Protein AF-A0A9P0JM13-F1 (afdb_monomer_lite)

Organism: Aphis gossypii (NCBI:txid80765)

Structure (mmCIF, N/CA/C/O backbone):
data_AF-A0A9P0JM13-F1
#
_entry.id   AF-A0A9P0JM13-F1
#
loop_
_atom_site.group_PDB
_atom_site.id
_atom_site.type_symbol
_atom_site.label_atom_id
_atom_site.label_alt_id
_atom_site.label_comp_id
_atom_site.label_asym_id
_atom_site.label_entity_id
_atom_site.label_seq_id
_atom_site.pdbx_PDB_ins_code
_atom_site.Cartn_x
_atom_site.Cartn_y
_atom_site.Cartn_z
_atom_site.occupancy
_atom_site.B_iso_or_equiv
_atom_site.auth_seq_id
_atom_site.auth_comp_id
_atom_site.auth_asym_id
_atom_site.auth_atom_id
_atom_site.pdbx_PDB_model_num
ATOM 1 N N . MET A 1 1 ? 23.497 -0.265 12.754 1.00 42.59 1 MET A N 1
ATOM 2 C CA . MET A 1 1 ? 22.764 -1.230 13.604 1.00 42.59 1 MET A CA 1
ATOM 3 C C . MET A 1 1 ? 22.354 -2.401 12.725 1.00 42.59 1 MET A C 1
ATOM 5 O O . MET A 1 1 ? 21.963 -2.157 11.596 1.00 42.59 1 MET A O 1
ATOM 9 N N . SER A 1 2 ? 22.548 -3.640 13.180 1.00 38.97 2 SER A N 1
ATOM 10 C CA . SER A 1 2 ? 22.270 -4.850 12.386 1.00 38.97 2 SER A CA 1
ATOM 11 C C . SER A 1 2 ? 20.761 -5.069 12.232 1.00 38.97 2 SER A C 1
ATOM 13 O O . SER A 1 2 ? 20.041 -4.922 13.216 1.00 38.97 2 SER A O 1
ATOM 15 N N . ASN A 1 3 ? 20.296 -5.473 11.043 1.00 39.53 3 ASN A N 1
ATOM 16 C CA . ASN A 1 3 ? 18.891 -5.823 10.774 1.00 39.53 3 ASN A CA 1
ATOM 17 C C . ASN A 1 3 ? 18.331 -6.855 11.771 1.00 39.53 3 ASN A C 1
ATOM 19 O O . ASN A 1 3 ? 17.148 -6.806 12.086 1.00 39.53 3 ASN A O 1
ATOM 23 N N . LYS A 1 4 ? 19.175 -7.727 12.347 1.00 40.75 4 LYS A N 1
ATOM 24 C CA . LYS A 1 4 ? 18.762 -8.659 13.413 1.00 40.75 4 LYS A CA 1
ATOM 25 C C . LYS A 1 4 ? 18.206 -7.948 14.649 1.00 40.75 4 LYS A C 1
ATOM 27 O O . LYS A 1 4 ? 17.177 -8.363 15.168 1.00 40.75 4 LYS A O 1
ATOM 32 N N . ASN A 1 5 ? 18.820 -6.835 15.055 1.00 43.03 5 ASN A N 1
ATOM 33 C CA . ASN A 1 5 ? 18.359 -6.076 16.217 1.00 43.03 5 ASN A CA 1
ATOM 34 C C . ASN A 1 5 ? 16.981 -5.455 15.951 1.00 43.03 5 ASN A C 1
ATOM 36 O O . ASN A 1 5 ? 16.167 -5.381 16.860 1.00 43.03 5 ASN A O 1
ATOM 40 N N . PHE A 1 6 ? 16.701 -5.032 14.715 1.00 47.97 6 PHE A N 1
ATOM 41 C CA . PHE A 1 6 ? 15.421 -4.422 14.351 1.00 47.97 6 PHE A CA 1
ATOM 42 C C . PHE A 1 6 ? 14.263 -5.432 14.392 1.00 47.97 6 PHE A C 1
ATOM 44 O O . PHE A 1 6 ? 13.225 -5.144 14.985 1.00 47.97 6 PHE A O 1
ATOM 51 N N . TYR A 1 7 ? 14.462 -6.637 13.845 1.00 49.47 7 TYR A N 1
ATOM 52 C CA . TYR A 1 7 ? 13.468 -7.716 13.912 1.00 49.47 7 TYR A CA 1
ATOM 53 C C . TYR A 1 7 ? 13.223 -8.194 15.349 1.00 49.47 7 TYR A C 1
ATOM 55 O O . TYR A 1 7 ? 12.072 -8.361 15.751 1.00 49.47 7 TYR A O 1
ATOM 63 N N . GLU A 1 8 ? 14.273 -8.356 16.156 1.00 48.84 8 GLU A N 1
ATOM 64 C CA . GLU A 1 8 ? 14.137 -8.739 17.569 1.00 48.84 8 GLU A CA 1
ATOM 65 C C . GLU A 1 8 ? 13.378 -7.678 18.384 1.00 48.84 8 GLU A C 1
ATOM 67 O O . GLU A 1 8 ? 12.485 -8.020 19.159 1.00 48.84 8 GLU A O 1
ATOM 72 N N . LEU A 1 9 ? 13.659 -6.388 18.159 1.00 57.94 9 LEU A N 1
ATOM 73 C CA . LEU A 1 9 ? 12.941 -5.269 18.783 1.00 57.94 9 LEU A CA 1
ATOM 74 C C . LEU A 1 9 ? 11.474 -5.181 18.332 1.00 57.94 9 LEU A C 1
ATOM 76 O O . LEU A 1 9 ? 10.602 -4.937 19.165 1.00 57.94 9 LEU A O 1
ATOM 80 N N . SER A 1 10 ? 11.185 -5.410 17.047 1.00 58.97 10 SER A N 1
ATOM 81 C CA . SER A 1 10 ? 9.814 -5.428 16.516 1.00 58.97 10 SER A CA 1
ATOM 82 C C . SER A 1 10 ? 8.987 -6.569 17.119 1.00 58.97 10 SER A C 1
ATOM 84 O O . SER A 1 10 ? 7.901 -6.347 17.655 1.00 58.97 10 SER A O 1
ATOM 86 N N . THR A 1 11 ? 9.552 -7.780 17.155 1.00 60.94 11 THR A N 1
ATOM 87 C CA . THR A 1 11 ? 8.896 -8.967 17.731 1.00 60.94 11 THR A CA 1
ATOM 88 C C . THR A 1 11 ? 8.647 -8.796 19.234 1.00 60.94 11 THR A C 1
ATOM 90 O O . THR A 1 11 ? 7.577 -9.139 19.741 1.00 60.94 11 THR A O 1
ATOM 93 N N . LEU A 1 12 ? 9.607 -8.206 19.956 1.00 64.44 12 LEU A N 1
ATOM 94 C CA . LEU A 1 12 ? 9.469 -7.879 21.376 1.00 64.44 12 LEU A CA 1
ATOM 95 C C . LEU A 1 12 ? 8.347 -6.857 21.618 1.00 64.44 12 LEU A C 1
ATOM 97 O O . LEU A 1 12 ? 7.562 -7.014 22.554 1.00 64.44 12 LEU A O 1
ATOM 101 N N . ASN A 1 13 ? 8.244 -5.833 20.768 1.00 75.19 13 ASN A N 1
ATOM 102 C CA . ASN A 1 13 ? 7.199 -4.814 20.856 1.00 75.19 13 ASN A CA 1
ATOM 103 C C . ASN A 1 13 ? 5.810 -5.376 20.529 1.00 75.19 13 ASN A C 1
ATOM 105 O O . ASN A 1 13 ? 4.855 -5.048 21.235 1.00 75.19 13 ASN A O 1
ATOM 109 N N . LYS A 1 14 ? 5.706 -6.268 19.535 1.00 79.62 14 LYS A N 1
ATOM 110 C CA . LYS A 1 14 ? 4.464 -6.974 19.190 1.00 79.62 14 LYS A CA 1
ATOM 111 C C . LYS A 1 14 ? 3.965 -7.817 20.362 1.00 79.62 14 LYS A C 1
ATOM 113 O O . LYS A 1 14 ? 2.856 -7.605 20.840 1.00 79.62 14 LYS A O 1
ATOM 118 N N . ASN A 1 15 ? 4.817 -8.697 20.894 1.00 81.25 15 ASN A N 1
ATOM 119 C CA . ASN A 1 15 ? 4.463 -9.545 22.037 1.00 81.25 15 ASN A CA 1
ATOM 120 C C . ASN A 1 15 ? 4.052 -8.714 23.258 1.00 81.25 15 ASN A C 1
ATOM 122 O O . ASN A 1 15 ? 3.084 -9.044 23.939 1.00 81.25 15 ASN A O 1
ATOM 126 N N . LYS A 1 16 ? 4.748 -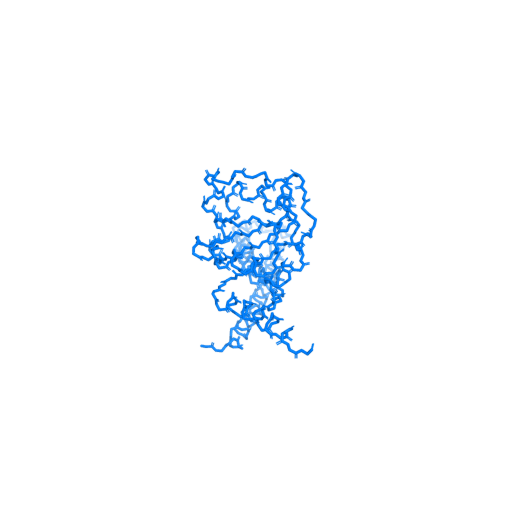7.601 23.514 1.00 85.25 16 LYS A N 1
ATOM 127 C CA . LYS A 1 16 ? 4.414 -6.689 24.611 1.00 85.25 16 LYS A CA 1
ATOM 128 C C . LYS A 1 16 ? 3.027 -6.061 24.444 1.00 85.25 16 LYS A C 1
ATOM 130 O O . LYS A 1 16 ? 2.280 -6.017 25.418 1.00 85.25 16 LYS A O 1
ATOM 135 N N . LEU A 1 17 ? 2.683 -5.591 23.244 1.00 85.56 17 LEU A N 1
ATOM 136 C CA . LEU A 1 17 ? 1.365 -5.014 22.958 1.00 85.56 17 LEU A CA 1
ATOM 137 C C . LEU A 1 17 ? 0.254 -6.056 23.078 1.00 85.56 17 LEU A C 1
ATOM 139 O O . LEU A 1 17 ? -0.751 -5.780 23.728 1.00 85.56 17 LEU A O 1
ATOM 143 N N . THR A 1 18 ? 0.460 -7.267 22.557 1.00 87.31 18 THR A N 1
ATOM 144 C CA . THR A 1 18 ? -0.495 -8.375 22.713 1.00 87.31 18 THR A CA 1
ATOM 145 C C . THR A 1 18 ? -0.754 -8.684 24.187 1.00 87.31 18 THR A C 1
ATOM 147 O O . THR A 1 18 ? -1.910 -8.711 24.607 1.00 87.31 18 THR A O 1
ATOM 150 N N . CYS A 1 19 ? 0.298 -8.816 25.005 1.00 88.19 19 CYS A N 1
ATOM 151 C CA . CYS A 1 19 ? 0.136 -9.044 26.443 1.00 88.19 19 CYS A CA 1
ATOM 152 C C . CYS A 1 19 ? -0.599 -7.890 27.147 1.00 88.19 19 CYS A C 1
ATOM 154 O O . CYS A 1 19 ? -1.397 -8.132 28.050 1.00 88.19 19 CYS A O 1
ATOM 156 N N . MET A 1 20 ? -0.355 -6.637 26.746 1.00 89.12 20 MET A N 1
ATOM 157 C CA . MET A 1 20 ? -1.065 -5.475 27.299 1.00 89.12 20 MET A CA 1
ATOM 158 C C . MET A 1 20 ? -2.553 -5.483 26.933 1.00 89.12 20 MET A C 1
ATOM 160 O O . MET A 1 20 ? -3.387 -5.206 27.793 1.00 89.12 20 MET A O 1
ATOM 164 N N . ILE A 1 21 ? -2.896 -5.834 25.690 1.00 90.75 21 ILE A N 1
ATOM 165 C CA . ILE A 1 21 ? -4.289 -5.965 25.239 1.00 90.75 21 ILE A CA 1
ATOM 166 C C . ILE A 1 21 ? -5.005 -7.070 26.022 1.00 90.75 21 ILE A C 1
ATOM 168 O O . ILE A 1 21 ? -6.122 -6.861 26.489 1.00 90.75 21 ILE A O 1
ATOM 172 N N . GLU A 1 22 ? -4.381 -8.237 26.187 1.00 92.50 22 GLU A N 1
ATOM 173 C CA . GLU A 1 22 ? -4.972 -9.348 26.944 1.00 92.50 22 GLU A CA 1
ATOM 174 C C . GLU A 1 22 ? -5.198 -8.988 28.415 1.00 92.50 22 GLU A C 1
ATOM 176 O O . GLU A 1 22 ? -6.279 -9.248 28.946 1.00 92.50 22 GLU A O 1
ATOM 181 N N . ALA A 1 23 ? -4.232 -8.324 29.055 1.00 93.19 23 ALA A N 1
ATOM 182 C CA . ALA A 1 23 ? -4.377 -7.856 30.431 1.00 93.19 23 ALA A CA 1
ATOM 183 C C . ALA A 1 23 ? -5.550 -6.871 30.584 1.00 93.19 23 ALA A C 1
ATOM 185 O O . ALA A 1 23 ? -6.375 -7.031 31.483 1.00 93.19 23 ALA A O 1
ATOM 186 N N . LEU A 1 24 ? -5.676 -5.901 29.671 1.00 91.88 24 LEU A N 1
ATOM 187 C CA . LEU A 1 24 ? -6.784 -4.939 29.685 1.00 91.88 24 LEU A CA 1
ATOM 188 C C . LEU A 1 24 ? -8.141 -5.597 29.410 1.00 91.88 24 LEU A C 1
ATOM 190 O O . LEU A 1 24 ? -9.141 -5.189 29.995 1.00 91.88 24 LEU A O 1
ATOM 194 N N . LYS A 1 25 ? -8.202 -6.632 28.561 1.00 93.12 25 LYS A N 1
ATOM 195 C CA . LYS A 1 25 ? -9.436 -7.404 28.329 1.00 93.12 25 LYS A CA 1
ATOM 196 C C . LYS A 1 25 ? -9.897 -8.137 29.587 1.00 93.12 25 LYS A C 1
ATOM 198 O O . LYS A 1 25 ? -11.096 -8.175 29.856 1.00 93.12 25 LYS A O 1
ATOM 203 N N . ILE A 1 26 ? -8.964 -8.701 30.355 1.00 95.19 26 ILE A N 1
ATOM 204 C CA . ILE A 1 26 ? -9.274 -9.335 31.644 1.00 95.19 26 ILE A CA 1
ATOM 205 C C . ILE A 1 26 ? -9.818 -8.287 32.622 1.00 95.19 26 ILE A C 1
ATOM 207 O O . ILE A 1 26 ? -10.877 -8.498 33.211 1.00 95.19 26 ILE A O 1
ATOM 211 N N . GLU A 1 27 ? -9.155 -7.133 32.735 1.00 93.69 27 GLU A N 1
ATOM 212 C CA . GLU A 1 27 ? -9.600 -6.038 33.608 1.00 93.69 27 GLU A CA 1
ATOM 213 C C . GLU A 1 27 ? -10.989 -5.509 33.210 1.00 93.69 27 GLU A C 1
ATOM 215 O O . GLU A 1 27 ? -11.847 -5.287 34.067 1.00 93.69 27 GLU A O 1
ATOM 220 N N . LEU A 1 28 ? -11.251 -5.377 31.906 1.00 94.06 28 LEU A N 1
ATOM 221 C CA . LEU A 1 28 ? -12.553 -4.974 31.379 1.00 94.06 28 LEU A CA 1
ATOM 222 C C . LEU A 1 28 ? -13.648 -5.978 31.759 1.00 94.06 28 LEU A C 1
ATOM 224 O O . LEU A 1 28 ? -14.707 -5.569 32.231 1.00 94.06 28 LEU A O 1
ATOM 228 N N . LEU A 1 29 ? -13.392 -7.281 31.612 1.00 94.75 29 LEU A N 1
ATOM 229 C CA . LEU A 1 29 ? -14.336 -8.337 31.996 1.00 94.75 29 LEU A CA 1
ATOM 230 C C . LEU A 1 29 ? -14.648 -8.312 33.497 1.00 94.75 29 LEU A C 1
ATOM 232 O O . LEU A 1 29 ? -15.810 -8.422 33.894 1.00 94.75 29 LEU A O 1
ATOM 236 N N . GLU A 1 30 ? -13.632 -8.129 34.340 1.00 94.75 30 GLU A N 1
ATOM 237 C CA . GLU A 1 30 ? -13.828 -7.982 35.785 1.00 94.75 30 GLU A CA 1
ATOM 238 C C . GLU A 1 30 ? -14.660 -6.742 36.122 1.00 94.75 30 GLU A C 1
ATOM 240 O O . GLU A 1 30 ? -15.527 -6.791 36.999 1.00 94.75 30 GLU A O 1
ATOM 245 N N . ASN A 1 31 ? -14.432 -5.633 35.420 1.00 92.25 31 ASN A N 1
ATOM 246 C CA . ASN A 1 31 ? -15.164 -4.392 35.635 1.00 92.25 31 ASN A CA 1
ATOM 247 C C . ASN A 1 31 ? -16.625 -4.485 35.160 1.00 92.25 31 ASN A C 1
ATOM 249 O O . ASN A 1 31 ? -17.534 -4.035 35.857 1.00 92.25 31 ASN A O 1
ATOM 253 N N . MET A 1 32 ? -16.877 -5.159 34.035 1.00 92.06 32 MET A N 1
ATOM 254 C CA . MET A 1 32 ? -18.233 -5.468 33.566 1.00 92.06 32 MET A CA 1
ATOM 255 C C . MET A 1 32 ? -18.999 -6.334 34.569 1.00 92.06 32 MET A C 1
ATOM 257 O O . MET A 1 32 ? -20.172 -6.072 34.831 1.00 92.06 32 MET A O 1
ATOM 261 N N . LYS A 1 33 ? -18.334 -7.310 35.200 1.00 93.94 33 LYS A N 1
ATOM 262 C CA . LYS A 1 33 ? -18.948 -8.119 36.259 1.00 93.94 33 LYS A CA 1
ATOM 263 C C . LYS A 1 33 ? -19.353 -7.271 37.469 1.00 93.94 33 LYS A C 1
ATOM 265 O O . LYS A 1 33 ? -20.444 -7.457 37.997 1.00 93.94 33 LYS A O 1
ATOM 270 N N . LYS A 1 34 ? -18.534 -6.287 37.861 1.00 91.88 34 LYS A N 1
ATOM 271 C CA . LYS A 1 34 ? -18.897 -5.326 38.921 1.00 91.88 34 LYS A CA 1
ATOM 272 C C . LYS A 1 34 ? -20.129 -4.502 38.541 1.00 91.88 34 LYS A C 1
ATOM 274 O O . LYS A 1 34 ? -20.998 -4.314 39.387 1.00 91.88 34 LYS A O 1
ATOM 279 N N . CYS A 1 35 ? -20.236 -4.044 37.290 1.00 90.06 35 CYS A N 1
ATOM 280 C CA . CYS A 1 35 ? -21.443 -3.367 36.802 1.00 90.06 35 CYS A CA 1
ATOM 281 C C . CYS A 1 35 ? -22.680 -4.266 36.917 1.00 90.06 35 CYS A C 1
ATOM 283 O O . CYS A 1 35 ? -23.713 -3.821 37.411 1.00 90.06 35 CYS A O 1
ATOM 285 N N . GLU A 1 36 ? -22.580 -5.528 36.491 1.00 90.62 36 GLU A N 1
ATOM 286 C CA . GLU A 1 36 ? -23.685 -6.484 36.607 1.00 90.62 36 GLU A CA 1
ATOM 287 C C . GLU A 1 36 ? -24.101 -6.732 38.058 1.00 90.62 36 GLU A C 1
ATOM 289 O O . GLU A 1 36 ? -25.296 -6.791 38.343 1.00 90.62 36 GLU A O 1
ATOM 294 N N . ASP A 1 37 ? -23.138 -6.884 38.965 1.00 90.25 37 ASP A N 1
ATOM 295 C CA . ASP A 1 37 ? -23.409 -7.121 40.383 1.00 90.25 37 ASP A CA 1
ATOM 296 C C . ASP A 1 37 ? -24.117 -5.911 41.018 1.00 90.25 37 ASP A C 1
ATOM 298 O O . ASP A 1 37 ? -25.077 -6.092 41.767 1.00 90.25 37 ASP A O 1
ATOM 302 N N . ILE A 1 38 ? -23.721 -4.682 40.655 1.00 87.38 38 ILE A N 1
ATOM 303 C CA . ILE A 1 38 ? -24.403 -3.447 41.084 1.00 87.38 38 ILE A CA 1
ATOM 304 C C . ILE A 1 38 ? -25.835 -3.396 40.537 1.00 87.38 38 ILE A C 1
ATOM 306 O O . ILE A 1 38 ? -26.760 -3.081 41.276 1.00 87.38 38 ILE A O 1
ATOM 310 N N . LEU A 1 39 ? -26.036 -3.730 39.259 1.00 85.50 39 LEU A N 1
ATOM 311 C CA . LEU A 1 39 ? -27.360 -3.710 38.624 1.00 85.50 39 LEU A CA 1
ATOM 312 C C . LEU A 1 39 ? -28.316 -4.776 39.185 1.00 85.50 39 LEU A C 1
ATOM 314 O O . LEU A 1 39 ? -29.530 -4.576 39.172 1.00 85.50 39 LEU A O 1
ATOM 318 N N . LYS A 1 40 ? -27.791 -5.912 39.662 1.00 87.69 40 LYS A N 1
ATOM 319 C CA . LYS A 1 40 ? -28.579 -6.992 40.285 1.00 87.69 40 LYS A CA 1
ATOM 320 C C . LYS A 1 40 ? -28.951 -6.688 41.738 1.00 87.69 40 LYS A C 1
ATOM 322 O O . LYS A 1 40 ? -29.926 -7.250 42.236 1.00 87.69 40 LYS A O 1
ATOM 327 N N . ASP A 1 41 ? -28.210 -5.815 42.418 1.00 81.44 41 ASP A N 1
ATOM 328 C CA . ASP A 1 41 ? -28.500 -5.409 43.791 1.00 81.44 41 ASP A CA 1
ATOM 329 C C . ASP A 1 41 ? -29.588 -4.322 43.836 1.00 81.44 41 ASP A C 1
ATOM 331 O O . ASP A 1 41 ? -29.326 -3.128 43.965 1.00 81.44 41 ASP A O 1
ATOM 335 N N . THR A 1 42 ? -30.851 -4.751 43.793 1.00 68.69 42 THR A N 1
ATOM 336 C CA . THR A 1 42 ? -32.032 -3.871 43.885 1.00 68.69 42 THR A CA 1
ATOM 337 C C . THR A 1 42 ? -32.166 -3.121 45.218 1.00 68.69 42 THR A C 1
ATOM 339 O O . THR A 1 42 ? -33.085 -2.318 45.370 1.00 68.69 42 THR A O 1
ATOM 342 N N . SER A 1 43 ? -31.303 -3.393 46.205 1.00 70.56 43 SER A N 1
ATOM 343 C CA . SER A 1 43 ? -31.315 -2.713 47.506 1.00 70.56 43 SER A CA 1
ATOM 344 C C . SER A 1 43 ? -30.441 -1.455 47.543 1.00 70.56 43 SER A C 1
ATOM 346 O O . SER A 1 43 ? -30.647 -0.594 48.403 1.00 70.56 43 SER A O 1
ATOM 348 N N . ARG A 1 44 ? -29.494 -1.315 46.604 1.00 61.22 44 ARG A N 1
ATOM 349 C CA . ARG A 1 44 ? -28.554 -0.192 46.519 1.00 61.22 44 ARG A CA 1
ATOM 350 C C . ARG A 1 44 ? -28.855 0.691 45.318 1.00 61.22 44 ARG A C 1
ATOM 352 O O . ARG A 1 44 ? -28.785 0.265 44.176 1.00 61.22 44 ARG A O 1
ATOM 359 N N . ASN A 1 45 ? -29.114 1.967 45.584 1.00 64.44 45 ASN A N 1
ATOM 360 C CA . ASN A 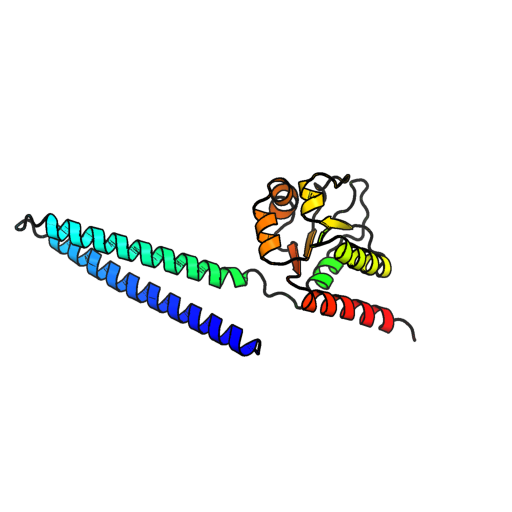1 45 ? -29.293 2.993 44.556 1.00 64.44 45 ASN A CA 1
ATOM 361 C C . ASN A 1 45 ? -27.970 3.759 44.329 1.00 64.44 45 ASN A C 1
ATOM 363 O O . ASN A 1 45 ? -27.930 4.988 44.370 1.00 64.44 45 ASN A O 1
ATOM 367 N N . ASP A 1 46 ? -26.859 3.031 44.165 1.00 67.75 46 ASP A N 1
ATOM 368 C CA . ASP A 1 46 ? -25.505 3.599 44.044 1.00 67.75 46 ASP A CA 1
ATOM 369 C C . ASP A 1 46 ? -25.183 3.986 42.587 1.00 67.75 46 ASP A C 1
ATOM 371 O O . ASP A 1 46 ? -24.214 3.521 41.981 1.00 67.75 46 ASP A O 1
ATOM 375 N N . ASN A 1 47 ? -25.994 4.890 42.023 1.00 78.38 47 ASN A N 1
ATOM 376 C CA . ASN A 1 47 ? -25.828 5.406 40.656 1.00 78.38 47 ASN A CA 1
ATOM 377 C C . ASN A 1 47 ? -24.425 5.982 40.408 1.00 78.38 47 ASN A C 1
ATOM 379 O O . ASN A 1 47 ? -23.871 5.807 39.328 1.00 78.38 47 ASN A O 1
ATOM 383 N N . PHE A 1 48 ? -23.819 6.601 41.425 1.00 85.19 48 PHE A N 1
ATOM 384 C CA . PHE A 1 48 ? -22.452 7.121 41.350 1.00 85.19 48 PHE A CA 1
ATOM 385 C C . PHE A 1 48 ? -21.402 6.012 41.175 1.00 85.19 48 PHE A C 1
ATOM 387 O O . PHE A 1 48 ? -20.439 6.166 40.424 1.00 85.19 48 PHE A O 1
ATOM 394 N N . LEU A 1 49 ? -21.571 4.876 41.862 1.00 86.62 49 LEU A N 1
ATOM 395 C CA . LEU A 1 49 ? -20.643 3.754 41.741 1.00 86.62 49 LEU A CA 1
ATOM 396 C C . LEU A 1 49 ? -20.773 3.098 40.365 1.00 86.62 49 LEU A C 1
ATOM 398 O O . LEU A 1 49 ? -19.754 2.783 39.752 1.00 86.62 49 LEU A O 1
ATOM 402 N N . LEU A 1 50 ? -22.005 2.945 39.872 1.00 88.25 50 LEU A N 1
ATOM 403 C CA . LEU A 1 50 ? -22.273 2.426 38.533 1.00 88.25 50 LEU A CA 1
ATOM 404 C C . LEU A 1 50 ? -21.671 3.331 37.451 1.00 88.25 50 LEU A C 1
ATOM 406 O O . LEU A 1 50 ? -20.949 2.841 36.588 1.00 88.25 50 LEU A O 1
ATOM 410 N N . GLU A 1 51 ? -21.893 4.644 37.535 1.00 89.12 51 GLU A N 1
ATOM 411 C CA . GLU A 1 51 ? -21.304 5.631 36.622 1.00 89.12 51 GLU A CA 1
ATOM 412 C C . GLU A 1 51 ? -19.772 5.545 36.619 1.00 89.12 51 GLU A C 1
ATOM 414 O O . GLU A 1 51 ? -19.147 5.498 35.559 1.00 89.12 51 GLU A O 1
ATOM 419 N N . LYS A 1 52 ? -19.156 5.416 37.801 1.00 91.38 52 LYS A N 1
ATOM 420 C CA . LYS A 1 52 ? -17.711 5.203 37.916 1.00 91.38 52 LYS A CA 1
ATOM 421 C C . LYS A 1 52 ? -17.260 3.933 37.192 1.00 91.38 52 LYS A C 1
ATOM 423 O O . LYS A 1 52 ? -16.272 3.986 36.466 1.00 91.38 52 LYS A O 1
ATOM 428 N N . GLN A 1 53 ? -17.945 2.802 37.387 1.00 90.44 53 GLN A N 1
ATOM 429 C CA . GLN A 1 53 ? -17.566 1.555 36.711 1.00 90.44 53 GLN A CA 1
ATOM 430 C C . GLN A 1 53 ? -17.774 1.647 35.189 1.00 90.44 53 GLN A C 1
ATOM 432 O O . GLN A 1 53 ? -16.913 1.183 34.445 1.00 90.44 53 GLN A O 1
ATOM 437 N N . ILE A 1 54 ? -18.841 2.300 34.713 1.00 90.75 54 ILE A N 1
ATOM 438 C CA . ILE A 1 54 ? -19.086 2.539 33.279 1.00 90.75 54 ILE A CA 1
ATOM 439 C C . ILE A 1 54 ? -17.950 3.361 32.658 1.00 90.75 54 ILE A C 1
ATOM 441 O O . ILE A 1 54 ? -17.414 2.969 31.622 1.00 90.75 54 ILE A O 1
ATOM 445 N N . ASN A 1 55 ? -17.535 4.451 33.309 1.00 88.75 55 ASN A N 1
ATOM 446 C CA . ASN A 1 55 ? -16.423 5.278 32.830 1.00 88.75 55 ASN A CA 1
ATOM 447 C C . ASN A 1 55 ? -15.113 4.482 32.770 1.00 88.75 55 ASN A C 1
ATOM 449 O O . ASN A 1 55 ? -14.381 4.572 31.788 1.00 88.75 55 ASN A O 1
ATOM 453 N N . THR A 1 56 ? -14.848 3.632 33.765 1.00 89.50 56 THR A N 1
ATOM 454 C CA . THR A 1 56 ? -13.688 2.731 33.734 1.00 89.50 56 THR A CA 1
ATOM 455 C C . THR A 1 56 ? -13.762 1.733 32.572 1.00 89.50 56 THR A C 1
ATOM 457 O O . THR A 1 56 ? -12.755 1.527 31.901 1.00 89.50 56 THR A O 1
ATOM 460 N N . CYS A 1 57 ? -14.931 1.154 32.266 1.00 89.12 57 CYS A N 1
ATOM 461 C CA . CYS A 1 57 ? -15.087 0.297 31.082 1.00 89.12 57 CYS A CA 1
ATOM 462 C C . CYS A 1 57 ? -14.763 1.053 29.788 1.00 89.12 57 CYS A C 1
ATOM 464 O O . CYS A 1 57 ? -14.072 0.516 28.925 1.00 89.12 57 CYS A O 1
ATOM 466 N N . PHE A 1 58 ? -15.238 2.295 29.663 1.00 87.94 58 PHE A N 1
ATOM 467 C CA . PHE A 1 58 ? -14.971 3.128 28.494 1.00 87.94 58 PHE A CA 1
ATOM 468 C C . PHE A 1 58 ? -13.471 3.410 28.328 1.00 87.94 58 PHE A C 1
ATOM 470 O O . PHE A 1 58 ? -12.918 3.180 27.256 1.00 87.94 58 PHE A O 1
ATOM 477 N N . GLU A 1 59 ? -12.784 3.822 29.397 1.00 89.38 59 GLU A N 1
ATOM 478 C CA . GLU A 1 59 ? -11.336 4.064 29.367 1.00 89.38 59 GLU A CA 1
ATOM 479 C C . GLU A 1 59 ? -10.532 2.812 28.990 1.00 89.38 59 GLU A C 1
ATOM 481 O O . GLU A 1 59 ? -9.559 2.900 28.237 1.00 89.38 59 GLU A O 1
ATOM 486 N N . LEU A 1 60 ? -10.919 1.645 29.513 1.00 85.31 60 LEU A N 1
ATOM 487 C CA . LEU A 1 60 ? -10.277 0.371 29.184 1.00 85.31 60 LEU A CA 1
ATOM 488 C C . LEU A 1 60 ? -10.494 0.006 27.713 1.00 85.31 60 LEU A C 1
ATOM 490 O O . LEU A 1 60 ? -9.543 -0.409 27.052 1.00 85.31 60 LEU A O 1
ATOM 494 N N . GLN A 1 61 ? -11.701 0.221 27.183 1.00 86.81 61 GLN A N 1
ATOM 495 C CA . GLN A 1 61 ? -12.005 -0.026 25.775 1.00 86.81 61 GLN A CA 1
ATOM 496 C C . GLN A 1 61 ? -11.190 0.888 24.853 1.00 86.81 61 GLN A C 1
ATOM 498 O O . GLN A 1 61 ? -10.553 0.385 23.934 1.00 86.81 61 GLN A O 1
ATOM 503 N N . CYS A 1 62 ? -11.104 2.191 25.144 1.00 81.94 62 CYS A N 1
ATOM 504 C CA . CYS A 1 62 ? -10.271 3.108 24.359 1.00 81.94 62 CYS A CA 1
ATOM 505 C C . CYS A 1 62 ? -8.799 2.679 24.338 1.00 81.94 62 CYS A C 1
ATOM 507 O O . CYS A 1 62 ? -8.164 2.708 23.290 1.00 81.94 62 CYS A O 1
ATOM 509 N N . LYS A 1 63 ? -8.250 2.225 25.472 1.00 85.19 63 LYS A N 1
ATOM 510 C CA . LYS A 1 63 ? -6.866 1.719 25.523 1.00 85.19 63 LYS A CA 1
ATOM 511 C C . LYS A 1 63 ? -6.684 0.433 24.715 1.00 85.19 63 LYS A C 1
ATOM 513 O O . LYS A 1 63 ? -5.634 0.251 24.103 1.00 85.19 63 LYS A O 1
ATOM 518 N N . ILE A 1 64 ? -7.676 -0.460 24.729 1.00 87.94 64 ILE A N 1
ATOM 519 C CA . ILE A 1 64 ? -7.670 -1.671 23.899 1.00 87.94 64 ILE A CA 1
ATOM 520 C C . ILE A 1 64 ? -7.674 -1.287 22.422 1.00 87.94 64 ILE A C 1
ATOM 522 O O . ILE A 1 64 ? -6.881 -1.850 21.670 1.00 87.94 64 ILE A O 1
ATOM 526 N N . ASP A 1 65 ? -8.513 -0.336 22.017 1.00 81.50 65 ASP A N 1
ATOM 527 C CA . ASP A 1 65 ? -8.604 0.130 20.633 1.00 81.50 65 ASP A CA 1
ATOM 528 C C . ASP A 1 65 ? -7.283 0.791 20.199 1.00 81.50 65 ASP A C 1
ATOM 530 O O . ASP A 1 65 ? -6.689 0.364 19.211 1.00 81.50 65 ASP A O 1
ATOM 534 N N . ASP A 1 66 ? -6.726 1.697 21.013 1.00 79.44 66 ASP A N 1
ATOM 535 C CA . ASP A 1 66 ? -5.428 2.348 20.771 1.00 79.44 66 ASP A CA 1
ATOM 536 C C . ASP A 1 66 ? -4.279 1.342 20.599 1.00 79.44 66 ASP A C 1
ATOM 538 O O . ASP A 1 66 ? -3.399 1.508 19.749 1.00 79.44 66 ASP A O 1
ATOM 542 N N . TYR A 1 67 ? -4.221 0.310 21.447 1.00 85.19 67 TYR A N 1
ATOM 543 C CA . TYR A 1 67 ? -3.196 -0.729 21.339 1.00 85.19 67 TYR A CA 1
ATOM 544 C C . TYR A 1 67 ? -3.460 -1.681 20.179 1.00 85.19 67 TYR A C 1
ATOM 546 O O . TYR A 1 67 ? -2.500 -2.140 19.565 1.00 85.19 67 TYR A O 1
ATOM 554 N N . SER A 1 68 ? -4.722 -1.954 19.857 1.00 81.69 68 SER A N 1
ATOM 555 C CA . SER A 1 68 ? -5.098 -2.787 18.714 1.00 81.69 68 SER A CA 1
ATOM 556 C C . SER A 1 68 ? -4.762 -2.100 17.398 1.00 81.69 68 SER A C 1
ATOM 558 O O . SER A 1 68 ? -4.274 -2.763 16.492 1.00 81.69 68 SER A O 1
ATOM 560 N N . ASP A 1 69 ? -4.949 -0.787 17.292 1.00 78.12 69 ASP A N 1
ATOM 561 C CA . ASP A 1 69 ? -4.579 -0.032 16.095 1.00 78.12 69 ASP A CA 1
ATOM 562 C C . ASP A 1 69 ? -3.056 0.070 15.953 1.00 78.12 69 ASP A C 1
ATOM 564 O O . ASP A 1 69 ? -2.529 -0.208 14.882 1.00 78.12 69 ASP A O 1
ATOM 568 N N . LYS A 1 70 ? -2.314 0.283 17.049 1.00 78.81 70 LYS A N 1
ATOM 569 C CA . LYS A 1 70 ? -0.840 0.173 17.029 1.00 78.81 70 LYS A CA 1
ATOM 570 C C . LYS A 1 70 ? -0.354 -1.228 16.662 1.00 78.81 70 LYS A C 1
ATOM 572 O O . LYS A 1 70 ? 0.683 -1.366 16.019 1.00 78.81 70 LYS A O 1
ATOM 577 N N . LEU A 1 71 ? -1.062 -2.269 17.105 1.00 80.00 71 LEU A N 1
ATOM 578 C CA . LEU A 1 71 ? -0.754 -3.648 16.742 1.00 8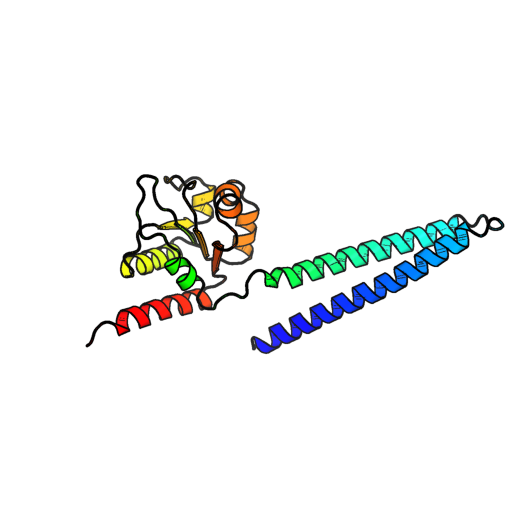0.00 71 LEU A CA 1
ATOM 579 C C . LEU A 1 71 ? -1.030 -3.878 15.255 1.00 80.00 71 LEU A C 1
ATOM 581 O O . LEU A 1 71 ? -0.164 -4.423 14.588 1.00 80.00 71 LEU A O 1
ATOM 585 N N . LYS A 1 72 ? -2.159 -3.396 14.720 1.00 73.94 72 LYS A N 1
ATOM 586 C CA . LYS A 1 72 ? -2.453 -3.425 13.280 1.00 73.94 72 LYS A CA 1
ATOM 587 C C . LYS A 1 72 ? -1.415 -2.663 12.474 1.00 73.94 72 LYS A C 1
ATOM 589 O O . LYS A 1 72 ? -1.022 -3.160 11.435 1.00 73.94 72 LYS A O 1
ATOM 594 N N . ASP A 1 73 ? -0.925 -1.519 12.941 1.00 68.75 73 ASP A N 1
ATOM 595 C CA . ASP A 1 73 ? 0.145 -0.781 12.260 1.00 68.75 73 ASP A CA 1
ATOM 596 C C . ASP A 1 73 ? 1.446 -1.603 12.230 1.00 68.75 73 ASP A C 1
ATOM 598 O O . ASP A 1 73 ? 2.116 -1.678 11.201 1.00 68.75 73 ASP A O 1
ATOM 602 N N . LEU A 1 74 ? 1.773 -2.296 13.326 1.00 67.12 74 LEU A N 1
ATOM 603 C CA . LEU A 1 74 ? 2.907 -3.230 13.401 1.00 67.12 74 LEU A CA 1
ATOM 604 C C . LEU A 1 74 ? 2.675 -4.560 12.666 1.00 67.12 74 LEU A C 1
ATOM 606 O O . LEU A 1 74 ? 3.634 -5.269 12.387 1.00 67.12 74 LEU A O 1
ATOM 610 N N . GLU A 1 75 ? 1.430 -4.936 12.389 1.00 62.59 75 GLU A N 1
ATOM 611 C CA . GLU A 1 75 ? 1.058 -6.101 11.577 1.00 62.59 75 GLU A CA 1
ATOM 612 C C . GLU A 1 75 ? 0.895 -5.730 10.102 1.00 62.59 75 GLU A C 1
ATOM 614 O O . GLU A 1 75 ? 1.081 -6.567 9.231 1.00 62.59 75 GLU A O 1
ATOM 619 N N . SER A 1 76 ? 0.645 -4.458 9.793 1.00 55.34 76 SER A N 1
ATOM 620 C CA . SER A 1 76 ? 0.578 -3.927 8.431 1.00 55.34 76 SER A CA 1
ATOM 621 C C . SER A 1 76 ? 1.945 -3.897 7.745 1.00 55.34 76 SER A C 1
ATOM 623 O O . SER A 1 76 ? 2.032 -3.704 6.532 1.00 55.34 76 SER A O 1
ATOM 625 N N . THR A 1 77 ? 3.024 -4.171 8.487 1.00 50.69 77 THR A N 1
ATOM 626 C CA . THR A 1 77 ? 4.317 -4.517 7.892 1.00 50.69 77 THR A CA 1
ATOM 627 C C . THR A 1 77 ? 4.341 -5.905 7.235 1.00 50.69 77 THR A C 1
ATOM 629 O O . THR A 1 77 ? 5.318 -6.190 6.549 1.00 50.69 77 THR A O 1
ATOM 632 N N . ASP A 1 78 ? 3.291 -6.733 7.365 1.00 40.44 78 ASP A N 1
ATOM 633 C CA . ASP A 1 78 ? 3.240 -8.101 6.809 1.00 40.44 78 ASP A CA 1
ATOM 634 C C . ASP A 1 78 ? 2.546 -8.242 5.439 1.00 40.44 78 ASP A C 1
ATOM 636 O O . ASP A 1 78 ? 2.475 -9.355 4.919 1.00 40.44 78 ASP A O 1
ATOM 640 N N . ASP A 1 79 ? 2.121 -7.164 4.769 1.00 40.81 79 ASP A N 1
ATOM 641 C CA . ASP A 1 79 ? 1.595 -7.303 3.394 1.00 40.81 79 ASP A CA 1
ATOM 642 C C . ASP A 1 79 ? 2.678 -7.572 2.332 1.00 40.81 79 ASP A C 1
ATOM 644 O O . ASP A 1 79 ? 2.356 -7.838 1.176 1.00 40.81 79 ASP A O 1
ATOM 648 N N . TYR A 1 80 ? 3.964 -7.560 2.690 1.00 46.12 80 TYR A N 1
ATOM 649 C CA . TYR A 1 80 ? 5.031 -7.977 1.785 1.00 46.12 80 TYR A CA 1
ATOM 650 C C . TYR A 1 80 ? 6.139 -8.686 2.561 1.00 46.12 80 TYR A C 1
ATOM 652 O O . TYR A 1 80 ? 7.020 -8.052 3.140 1.00 46.12 80 TYR A O 1
ATOM 660 N N . THR A 1 81 ? 6.203 -10.013 2.451 1.00 42.59 81 THR A N 1
ATOM 661 C CA . THR A 1 81 ? 7.512 -10.660 2.318 1.00 42.59 81 THR A CA 1
ATOM 662 C C . THR A 1 81 ? 8.150 -10.071 1.059 1.00 42.59 81 THR A C 1
ATOM 664 O O . THR A 1 81 ? 7.950 -10.602 -0.033 1.00 42.59 81 THR A O 1
ATOM 667 N N . GLU A 1 82 ? 8.801 -8.908 1.180 1.00 47.28 82 GLU A N 1
ATOM 668 C CA . GLU A 1 82 ? 9.514 -8.253 0.086 1.00 47.28 82 GLU A CA 1
ATOM 669 C C . GLU A 1 82 ? 10.520 -9.271 -0.446 1.00 47.28 82 GLU A C 1
ATOM 671 O O . GLU A 1 82 ? 11.546 -9.562 0.174 1.00 47.28 82 GLU A O 1
ATOM 676 N N . SER A 1 83 ? 10.187 -9.871 -1.590 1.00 50.78 83 SER A N 1
ATOM 677 C CA . SER A 1 83 ? 11.171 -10.551 -2.410 1.00 50.78 83 SER A CA 1
ATOM 678 C C . SER A 1 83 ? 12.340 -9.576 -2.557 1.00 50.78 83 SER A C 1
ATOM 680 O O . SER A 1 83 ? 12.117 -8.410 -2.897 1.00 50.78 83 SER A O 1
ATOM 682 N N . PRO A 1 84 ? 13.594 -9.999 -2.330 1.00 53.88 84 PRO A N 1
ATOM 683 C CA . PRO A 1 84 ? 14.749 -9.134 -2.564 1.00 53.88 84 PRO A CA 1
ATOM 684 C C . PRO A 1 84 ? 14.796 -8.602 -4.008 1.00 53.88 84 PRO A C 1
ATOM 686 O O . PRO A 1 84 ? 15.537 -7.667 -4.294 1.00 53.88 84 PRO A O 1
ATOM 689 N N . ASN A 1 85 ? 13.962 -9.150 -4.898 1.00 63.06 85 ASN A N 1
ATOM 690 C CA . ASN A 1 85 ? 13.970 -8.937 -6.328 1.00 63.06 85 ASN A CA 1
ATOM 691 C C . ASN A 1 85 ? 12.698 -8.238 -6.841 1.00 63.06 85 ASN A C 1
ATOM 693 O O . ASN A 1 85 ? 12.298 -8.477 -7.973 1.00 63.06 85 ASN A O 1
ATOM 697 N N . THR A 1 86 ? 12.076 -7.341 -6.069 1.00 76.62 86 THR A N 1
ATOM 698 C CA . THR A 1 86 ? 10.829 -6.641 -6.449 1.00 76.62 86 THR A CA 1
ATOM 699 C C . THR A 1 86 ? 10.855 -5.987 -7.841 1.00 76.62 86 THR A C 1
ATOM 701 O O . THR A 1 86 ? 9.855 -6.011 -8.555 1.00 76.62 86 THR A O 1
ATOM 704 N N . VAL A 1 87 ? 11.999 -5.439 -8.274 1.00 83.56 87 VAL A N 1
ATOM 705 C CA . VAL A 1 87 ? 12.163 -4.898 -9.641 1.00 83.56 87 VAL A CA 1
ATOM 706 C C . VAL A 1 87 ? 12.211 -6.016 -10.689 1.00 83.56 87 VAL A C 1
ATOM 708 O O . VAL A 1 87 ? 11.677 -5.856 -11.785 1.00 83.56 87 VAL A O 1
ATOM 711 N N . VAL A 1 88 ? 12.827 -7.154 -10.362 1.00 81.25 88 VAL A N 1
ATOM 712 C CA . VAL A 1 88 ? 12.877 -8.337 -11.235 1.00 81.25 88 VAL A CA 1
ATOM 713 C C . VAL A 1 88 ? 11.501 -8.955 -11.394 1.00 81.25 88 VAL A C 1
ATOM 715 O O . VAL A 1 88 ? 11.089 -9.266 -12.513 1.00 81.25 88 VAL A O 1
ATOM 718 N N . ASP A 1 89 ? 10.775 -9.077 -10.290 1.00 83.88 89 ASP A N 1
ATOM 719 C CA . ASP A 1 89 ? 9.419 -9.603 -10.267 1.00 83.88 89 ASP A CA 1
ATOM 720 C C . ASP A 1 89 ? 8.486 -8.691 -11.065 1.00 83.88 89 ASP A C 1
ATOM 722 O O . ASP A 1 89 ? 7.725 -9.179 -11.901 1.00 83.88 89 ASP A O 1
ATOM 726 N N . PHE A 1 90 ? 8.610 -7.369 -10.903 1.00 88.75 90 PHE A N 1
ATOM 727 C CA . PHE A 1 90 ? 7.906 -6.405 -11.745 1.00 88.75 90 PHE A CA 1
ATOM 728 C C . PHE A 1 90 ? 8.223 -6.612 -13.227 1.00 88.75 90 PHE A C 1
ATOM 730 O O . PHE A 1 90 ? 7.300 -6.792 -14.019 1.00 88.75 90 PHE A O 1
ATOM 737 N N . ILE A 1 91 ? 9.507 -6.627 -13.606 1.00 87.19 91 ILE A N 1
ATOM 738 C CA . ILE A 1 91 ? 9.919 -6.738 -15.012 1.00 87.19 91 ILE A CA 1
ATOM 739 C C . ILE A 1 91 ? 9.418 -8.035 -15.648 1.00 87.19 91 ILE A C 1
ATOM 741 O O . ILE A 1 91 ? 8.900 -8.012 -16.763 1.00 87.19 91 ILE A O 1
ATOM 745 N N . SER A 1 92 ? 9.488 -9.145 -14.916 1.00 84.25 92 SER A N 1
ATOM 746 C CA . SER A 1 92 ? 9.002 -10.456 -15.366 1.00 84.25 92 SER A CA 1
ATOM 747 C C . SER A 1 92 ? 7.485 -10.491 -15.588 1.00 84.25 92 SER A C 1
ATOM 749 O O . SER A 1 92 ? 6.984 -11.349 -16.310 1.00 84.25 92 SER A O 1
ATOM 751 N N . ASN A 1 93 ? 6.750 -9.556 -14.981 1.00 85.50 93 ASN A N 1
ATOM 752 C CA . ASN A 1 93 ? 5.301 -9.420 -15.102 1.00 85.50 93 ASN A CA 1
ATOM 753 C C . ASN A 1 93 ? 4.867 -8.358 -16.120 1.00 85.50 93 ASN A C 1
ATOM 755 O O . ASN A 1 93 ? 3.659 -8.150 -16.292 1.00 85.50 93 ASN A O 1
ATOM 759 N N . ILE A 1 94 ? 5.812 -7.696 -16.798 1.00 86.75 94 ILE A N 1
ATOM 760 C CA . ILE A 1 94 ? 5.499 -6.754 -17.871 1.00 86.75 94 ILE A CA 1
ATOM 761 C C . ILE A 1 94 ? 5.001 -7.547 -19.084 1.00 86.75 94 ILE A C 1
ATOM 763 O O . ILE A 1 94 ? 5.703 -8.430 -19.578 1.00 86.75 94 ILE A O 1
ATOM 767 N N . PRO A 1 95 ? 3.801 -7.244 -19.604 1.00 80.31 95 PRO A N 1
ATOM 768 C CA . PRO A 1 95 ? 3.314 -7.875 -20.821 1.00 80.31 95 PRO A CA 1
ATOM 769 C C . PRO A 1 95 ? 4.264 -7.605 -21.992 1.00 80.31 95 PRO A C 1
ATOM 771 O O . PRO A 1 95 ? 4.632 -6.463 -22.253 1.00 80.31 95 PRO A O 1
ATOM 774 N N . ASN A 1 96 ? 4.629 -8.646 -22.740 1.00 75.00 96 ASN A N 1
ATOM 775 C CA . ASN A 1 96 ? 5.480 -8.505 -23.930 1.00 75.00 96 ASN A CA 1
ATOM 776 C C . ASN A 1 96 ? 4.717 -7.961 -25.149 1.00 75.00 96 ASN A C 1
ATOM 778 O O . ASN A 1 96 ? 5.322 -7.464 -26.097 1.00 75.00 96 ASN A O 1
ATOM 782 N N . VAL A 1 97 ? 3.386 -8.051 -25.136 1.00 72.75 97 VAL A N 1
ATOM 783 C CA . VAL A 1 97 ? 2.532 -7.619 -26.245 1.00 72.75 97 VAL A CA 1
ATOM 784 C C . VAL A 1 97 ? 2.237 -6.133 -26.107 1.00 72.75 97 VAL A C 1
ATOM 786 O O . VAL A 1 97 ? 1.665 -5.703 -25.110 1.00 72.75 97 VAL A O 1
ATOM 789 N N . VAL A 1 98 ? 2.643 -5.351 -27.107 1.00 69.38 98 VAL A N 1
ATOM 790 C CA . VAL A 1 98 ? 2.265 -3.938 -27.216 1.00 69.38 98 VAL A CA 1
ATOM 791 C C . VAL A 1 98 ? 0.836 -3.871 -27.742 1.00 69.38 98 VAL A C 1
ATOM 793 O O . VAL A 1 98 ? 0.543 -4.452 -28.786 1.00 69.38 98 VAL A O 1
ATOM 796 N N . SER A 1 99 ? -0.049 -3.199 -27.010 1.00 70.31 99 SER A N 1
ATOM 797 C CA . SER A 1 99 ? -1.429 -2.967 -27.438 1.00 70.31 99 SER A CA 1
ATOM 798 C C . SER A 1 99 ? -1.567 -1.592 -28.094 1.00 70.31 99 SER A C 1
ATOM 800 O O . SER A 1 99 ? -0.869 -0.648 -27.718 1.00 70.31 99 SER A O 1
ATOM 802 N N . ASP A 1 100 ? -2.524 -1.447 -29.012 1.00 74.56 100 ASP A N 1
ATOM 803 C CA . ASP A 1 100 ? -2.876 -0.141 -29.596 1.00 74.56 100 ASP A CA 1
ATOM 804 C C . ASP A 1 100 ? -3.455 0.834 -28.555 1.00 74.56 100 ASP A C 1
ATOM 806 O O . ASP A 1 100 ? -3.533 2.039 -28.788 1.00 74.56 100 ASP A O 1
ATOM 810 N N . LEU A 1 101 ? -3.848 0.319 -27.387 1.00 70.69 101 LEU A N 1
ATOM 811 C CA . LEU A 1 101 ? -4.384 1.093 -26.272 1.00 70.69 101 LEU A CA 1
ATOM 812 C C . LEU A 1 101 ? -3.277 1.677 -25.372 1.00 70.69 101 LEU A C 1
ATOM 814 O O . LEU A 1 101 ? -3.570 2.364 -24.391 1.00 70.69 101 LEU A O 1
ATOM 818 N N . GLY A 1 102 ? -2.011 1.425 -25.712 1.00 75.25 102 GLY A N 1
ATOM 819 C CA . GLY A 1 102 ? -0.847 1.934 -25.004 1.00 75.25 102 GLY A CA 1
ATOM 820 C C . GLY A 1 102 ? -0.239 0.940 -24.007 1.00 75.25 102 GLY A C 1
ATOM 821 O O . GLY A 1 102 ? -0.588 -0.246 -23.999 1.00 75.25 102 GLY A O 1
ATOM 822 N N . PRO A 1 103 ? 0.723 1.410 -23.195 1.00 82.88 103 PRO A N 1
ATOM 823 C CA . PRO A 1 103 ? 1.461 0.581 -22.246 1.00 82.88 103 PRO A CA 1
ATOM 824 C C . PRO A 1 103 ? 0.576 0.010 -21.132 1.00 82.88 103 PRO A C 1
ATOM 826 O O . PRO A 1 103 ? -0.326 0.680 -20.634 1.00 82.88 103 PRO A O 1
ATOM 829 N N . GLU A 1 104 ? 0.891 -1.210 -20.694 1.00 87.69 104 GLU A N 1
ATOM 830 C CA . GLU A 1 104 ? 0.131 -1.927 -19.657 1.00 87.69 104 GLU A CA 1
ATOM 831 C C . GLU A 1 104 ? 0.844 -1.974 -18.296 1.00 87.69 104 GLU A C 1
ATOM 833 O O . GLU A 1 104 ? 0.304 -2.504 -17.323 1.00 87.69 104 GLU A O 1
ATOM 838 N N . SER A 1 105 ? 2.049 -1.416 -18.209 1.00 89.88 105 SER A N 1
ATOM 839 C CA . SER A 1 105 ? 2.830 -1.351 -16.977 1.00 89.88 105 SER A CA 1
ATOM 840 C C . SER A 1 105 ? 3.191 0.089 -16.640 1.00 89.88 105 SER A C 1
ATOM 842 O O . SER A 1 105 ? 3.449 0.906 -17.526 1.00 89.88 105 SER A O 1
ATOM 844 N N . LEU A 1 106 ? 3.259 0.397 -15.349 1.00 90.06 106 LEU A N 1
ATOM 845 C CA . LEU A 1 106 ? 3.555 1.738 -14.853 1.00 90.06 106 LEU A CA 1
ATOM 846 C C . LEU A 1 106 ? 4.681 1.695 -13.820 1.00 90.06 106 LEU A C 1
ATOM 848 O O . LEU A 1 106 ? 4.653 0.887 -12.903 1.00 90.06 106 LEU A O 1
ATOM 852 N N . VAL A 1 107 ? 5.659 2.582 -13.942 1.00 90.44 107 VAL A N 1
ATOM 853 C CA . VAL A 1 107 ? 6.681 2.831 -12.926 1.00 90.44 107 VAL A CA 1
ATOM 854 C C . VAL A 1 107 ? 6.505 4.261 -12.444 1.00 90.44 107 VAL A C 1
ATOM 856 O O . VAL A 1 107 ? 6.597 5.208 -13.228 1.00 90.44 107 VAL A O 1
ATOM 859 N N . VAL A 1 108 ? 6.262 4.421 -11.151 1.00 88.31 108 VAL A N 1
ATOM 860 C CA . VAL A 1 108 ? 6.181 5.725 -10.502 1.00 88.31 108 VAL A CA 1
ATOM 861 C C . VAL A 1 108 ? 7.434 5.916 -9.664 1.00 88.31 108 VAL A C 1
ATOM 863 O O . VAL A 1 108 ? 7.684 5.137 -8.752 1.00 88.31 108 VAL A O 1
ATOM 866 N N . VAL A 1 109 ? 8.223 6.937 -9.982 1.00 89.12 109 VAL A N 1
ATOM 867 C CA . VAL A 1 109 ? 9.516 7.212 -9.345 1.00 89.12 109 VAL A CA 1
ATOM 868 C C . VAL A 1 109 ? 9.489 8.487 -8.503 1.00 89.12 109 VAL A C 1
ATOM 870 O O . VAL A 1 109 ? 8.738 9.427 -8.783 1.00 89.12 109 VAL A O 1
ATOM 873 N N . THR A 1 110 ? 10.383 8.555 -7.520 1.00 84.31 110 THR A N 1
ATOM 874 C CA . THR A 1 110 ? 10.610 9.737 -6.663 1.00 84.31 110 THR A CA 1
ATOM 875 C C . THR A 1 110 ? 11.052 10.983 -7.421 1.00 84.31 110 THR A C 1
ATOM 877 O O . THR A 1 110 ? 10.765 12.113 -7.030 1.00 84.31 110 THR A O 1
ATOM 880 N N . SER A 1 111 ? 11.792 10.799 -8.515 1.00 85.56 111 SER A N 1
ATOM 881 C CA . SER A 1 111 ? 12.389 11.890 -9.277 1.00 85.56 111 SER A CA 1
ATOM 882 C C . SER A 1 111 ? 12.665 11.487 -10.718 1.00 85.56 111 SER A C 1
ATOM 884 O O . SER A 1 111 ? 12.930 10.322 -11.017 1.00 85.56 111 SER A O 1
ATOM 886 N N . GLU A 1 112 ? 12.701 12.473 -11.612 1.00 87.50 112 GLU A N 1
ATOM 887 C CA . GLU A 1 112 ? 13.067 12.270 -13.020 1.00 87.50 112 GLU A CA 1
ATOM 888 C C . GLU A 1 112 ? 14.438 11.601 -13.173 1.00 87.50 112 GLU A C 1
ATOM 890 O O . GLU A 1 112 ? 14.623 10.744 -14.034 1.00 87.50 112 GLU A O 1
ATOM 895 N N . LYS A 1 113 ? 15.393 11.927 -12.289 1.00 89.06 113 LYS A N 1
ATOM 896 C CA . LYS A 1 113 ? 16.723 11.307 -12.278 1.00 89.06 113 LYS A CA 1
ATOM 897 C C . LYS A 1 113 ? 16.641 9.793 -12.085 1.00 89.06 113 LYS A C 1
ATOM 899 O O . LYS A 1 113 ? 17.343 9.067 -12.782 1.00 89.06 113 LYS A O 1
ATOM 904 N N . VAL A 1 114 ? 15.810 9.321 -11.154 1.00 87.75 114 VAL A N 1
ATOM 905 C CA . VAL A 1 114 ? 15.569 7.882 -10.950 1.00 87.75 114 VAL A CA 1
ATOM 906 C C . VAL A 1 114 ? 14.824 7.301 -12.150 1.00 87.75 114 VAL A C 1
ATOM 908 O O . VAL A 1 114 ? 15.193 6.234 -12.637 1.00 87.75 114 VAL A O 1
ATOM 911 N N . GLY A 1 115 ? 13.864 8.043 -12.706 1.00 89.62 115 GLY A N 1
ATOM 912 C CA . GLY A 1 115 ? 13.159 7.669 -13.933 1.00 89.62 115 GLY A CA 1
ATOM 913 C C . GLY A 1 115 ? 14.108 7.363 -15.089 1.00 89.62 115 GLY A C 1
ATOM 914 O O . GLY A 1 115 ? 13.986 6.318 -15.721 1.00 89.62 115 GLY A O 1
ATOM 915 N N . MET A 1 116 ? 15.132 8.193 -15.297 1.00 90.25 116 MET A N 1
ATOM 916 C CA . MET A 1 116 ? 16.158 7.955 -16.320 1.00 90.25 116 MET A CA 1
ATOM 917 C C . MET A 1 116 ? 16.959 6.666 -16.092 1.00 90.25 116 MET A C 1
ATOM 919 O O . MET A 1 116 ? 17.399 6.043 -17.059 1.00 90.25 116 MET A O 1
ATOM 923 N N . GLN A 1 117 ? 17.143 6.237 -14.840 1.00 90.12 117 GLN A N 1
ATOM 924 C CA . GLN A 1 117 ? 17.802 4.961 -14.547 1.00 90.12 117 GLN A CA 1
ATOM 925 C C . GLN A 1 117 ? 16.919 3.778 -14.968 1.00 90.12 117 GLN A C 1
ATOM 927 O O . GLN A 1 117 ? 17.425 2.837 -15.575 1.00 90.12 117 GLN A O 1
ATOM 932 N N . TYR A 1 118 ? 15.606 3.849 -14.717 1.00 91.56 118 TYR A N 1
ATOM 933 C CA . TYR A 1 118 ? 14.643 2.848 -15.192 1.00 91.56 118 TYR A CA 1
ATOM 934 C C . TYR A 1 118 ? 14.504 2.844 -16.715 1.00 91.56 118 TYR A C 1
ATOM 936 O O . TYR A 1 118 ? 14.459 1.770 -17.306 1.00 91.56 118 TYR A O 1
ATOM 944 N N . VAL A 1 119 ? 14.497 4.016 -17.364 1.00 91.06 119 VAL A N 1
ATOM 945 C CA . VAL A 1 119 ? 14.503 4.115 -18.835 1.00 91.06 119 VAL A CA 1
ATOM 946 C C . VAL A 1 119 ? 15.698 3.359 -19.401 1.00 91.06 119 VAL A C 1
ATOM 948 O O . VAL A 1 119 ? 15.532 2.546 -20.305 1.00 91.06 119 VAL A O 1
ATOM 951 N N . LYS A 1 120 ? 16.894 3.593 -18.846 1.00 89.50 120 LYS A N 1
ATOM 952 C CA . LYS A 1 120 ? 18.111 2.904 -19.280 1.00 89.50 120 LYS A CA 1
ATOM 953 C C . LYS A 1 120 ? 18.003 1.390 -19.072 1.00 89.50 120 LYS A C 1
ATOM 955 O O . LYS A 1 120 ? 18.217 0.641 -20.014 1.00 89.50 120 LYS A O 1
ATOM 960 N N . LEU A 1 121 ? 17.610 0.956 -17.873 1.00 89.12 121 LEU A N 1
ATOM 961 C CA . LEU A 1 121 ? 17.454 -0.464 -17.548 1.00 89.12 121 LEU A CA 1
ATOM 962 C C . LEU A 1 121 ? 16.478 -1.172 -18.502 1.00 89.12 121 LEU A C 1
ATOM 964 O O . LEU A 1 121 ? 16.803 -2.214 -19.059 1.00 89.12 121 LEU A O 1
ATOM 968 N N . LEU A 1 122 ? 15.283 -0.614 -18.703 1.00 89.38 122 LEU A N 1
ATOM 969 C CA . LEU A 1 122 ? 14.259 -1.227 -19.554 1.00 89.38 122 LEU A CA 1
ATOM 970 C C . LEU A 1 122 ? 14.644 -1.199 -21.034 1.00 89.38 122 LEU A C 1
ATOM 972 O O . LEU A 1 122 ? 14.317 -2.135 -21.760 1.00 89.38 122 LEU A O 1
ATOM 976 N N . HIS A 1 123 ? 15.357 -0.158 -21.473 1.00 86.81 123 HIS A N 1
ATOM 977 C CA . HIS A 1 123 ? 15.923 -0.099 -22.816 1.00 86.81 123 HIS A CA 1
ATOM 978 C C . HIS A 1 123 ? 16.925 -1.236 -23.047 1.00 86.81 123 HIS A C 1
ATOM 980 O O . HIS A 1 123 ? 16.816 -1.939 -24.051 1.00 86.81 123 HIS A O 1
ATOM 986 N N . ASP A 1 124 ? 17.849 -1.450 -22.107 1.00 84.75 124 ASP A N 1
ATOM 987 C CA . ASP A 1 124 ? 18.857 -2.515 -22.186 1.00 84.75 124 ASP A CA 1
ATOM 988 C C . ASP A 1 124 ? 18.204 -3.913 -22.196 1.00 84.75 124 ASP A C 1
ATOM 990 O O . ASP A 1 124 ? 18.696 -4.830 -22.849 1.00 84.75 124 ASP A O 1
ATOM 994 N N . LEU A 1 125 ? 17.035 -4.055 -21.560 1.00 83.88 125 LEU A N 1
ATOM 995 C CA . LEU A 1 125 ? 16.219 -5.276 -21.554 1.00 83.88 125 LEU A CA 1
ATOM 996 C C . LEU A 1 125 ? 15.219 -5.376 -22.723 1.00 83.88 125 LEU A C 1
ATOM 998 O O . LEU A 1 125 ? 14.460 -6.341 -22.803 1.00 83.88 125 LEU A O 1
ATOM 1002 N N . VAL A 1 126 ? 15.189 -4.396 -23.634 1.00 85.25 126 VAL A N 1
ATOM 1003 C CA . VAL A 1 126 ? 14.265 -4.327 -24.788 1.00 85.25 126 VAL A CA 1
ATOM 1004 C C . VAL A 1 126 ? 12.779 -4.346 -24.375 1.00 85.25 126 VAL A C 1
ATOM 1006 O O . VAL A 1 126 ? 11.896 -4.769 -25.124 1.00 85.25 126 VAL A O 1
ATOM 1009 N N . VAL A 1 127 ? 12.467 -3.831 -23.186 1.00 85.25 127 VAL A N 1
ATOM 1010 C CA . VAL A 1 127 ? 11.107 -3.764 -22.639 1.00 85.25 127 VAL A CA 1
ATOM 1011 C C . VAL A 1 127 ? 10.464 -2.420 -22.983 1.00 85.25 127 VAL A C 1
ATOM 1013 O O . VAL A 1 127 ? 11.009 -1.364 -22.672 1.00 85.25 127 VAL A O 1
ATOM 1016 N N . LYS A 1 128 ? 9.285 -2.444 -23.621 1.00 81.56 128 LYS A N 1
ATOM 1017 C CA . LYS A 1 128 ? 8.634 -1.230 -24.165 1.00 81.56 128 LYS A CA 1
ATOM 1018 C C . LYS A 1 128 ? 7.246 -0.924 -23.599 1.00 81.56 128 LYS A C 1
ATOM 1020 O O . LYS A 1 128 ? 6.784 0.205 -23.720 1.00 81.56 128 LYS A O 1
ATOM 1025 N N . ASN A 1 129 ? 6.588 -1.886 -22.952 1.00 86.69 129 ASN A N 1
ATOM 1026 C CA . ASN A 1 129 ? 5.210 -1.745 -22.459 1.00 86.69 129 ASN A CA 1
ATOM 1027 C C . ASN A 1 129 ? 5.115 -1.078 -21.088 1.00 86.69 129 ASN A C 1
ATOM 1029 O O . ASN A 1 129 ? 4.311 -1.484 -20.252 1.00 86.69 129 ASN A O 1
ATOM 1033 N N . VAL A 1 130 ? 5.935 -0.053 -20.859 1.00 89.31 130 VAL A N 1
ATOM 1034 C CA . VAL A 1 130 ? 6.055 0.611 -19.562 1.00 89.31 130 VAL A CA 1
ATOM 1035 C C . VAL A 1 130 ? 5.982 2.121 -19.719 1.00 89.31 130 VAL A C 1
ATOM 1037 O O . VAL A 1 130 ? 6.692 2.705 -20.533 1.00 89.31 130 VAL A O 1
ATOM 1040 N N . ILE A 1 131 ? 5.164 2.758 -18.889 1.00 89.94 131 ILE A N 1
ATOM 1041 C CA . ILE A 1 131 ? 5.193 4.203 -18.653 1.00 89.94 131 ILE A CA 1
ATOM 1042 C C . ILE A 1 131 ? 6.051 4.452 -17.421 1.00 89.94 131 ILE A C 1
ATOM 1044 O O . ILE A 1 131 ? 5.853 3.800 -16.401 1.00 89.94 131 ILE A O 1
ATOM 1048 N N . ILE A 1 132 ? 6.973 5.409 -17.490 1.00 91.25 132 ILE A N 1
ATOM 1049 C CA . ILE A 1 132 ? 7.738 5.875 -16.329 1.00 91.25 132 ILE A CA 1
ATOM 1050 C C . ILE A 1 132 ? 7.337 7.321 -16.055 1.00 91.25 132 ILE A C 1
ATOM 1052 O O . ILE A 1 132 ? 7.374 8.155 -16.957 1.00 91.25 132 ILE A O 1
ATOM 1056 N N . THR A 1 133 ? 6.948 7.626 -14.821 1.00 89.19 133 THR A N 1
ATOM 1057 C CA . THR A 1 133 ? 6.503 8.968 -14.420 1.00 89.19 133 THR A CA 1
ATOM 1058 C C . THR A 1 133 ? 6.800 9.237 -12.948 1.00 89.19 133 THR A C 1
ATOM 1060 O O . THR A 1 133 ? 7.176 8.332 -12.212 1.00 89.19 133 THR A O 1
ATOM 1063 N N . THR A 1 134 ? 6.634 10.477 -12.497 1.00 86.62 134 THR A N 1
ATOM 1064 C CA . THR A 1 134 ? 6.697 10.824 -11.069 1.00 86.62 134 THR A CA 1
ATOM 1065 C C . THR A 1 134 ? 5.293 10.931 -10.484 1.00 86.62 134 THR A C 1
ATOM 1067 O O . THR A 1 134 ? 4.338 11.195 -11.215 1.00 86.62 134 THR A O 1
ATOM 1070 N N . ILE A 1 135 ? 5.154 10.806 -9.156 1.00 78.12 135 ILE A N 1
ATOM 1071 C CA . ILE A 1 135 ? 3.867 11.073 -8.480 1.00 78.12 135 ILE A CA 1
ATOM 1072 C C . ILE A 1 135 ? 3.368 12.476 -8.844 1.00 78.12 135 ILE A C 1
ATOM 1074 O O . ILE A 1 135 ? 2.197 12.650 -9.159 1.00 78.12 135 ILE A O 1
ATOM 1078 N N . ARG A 1 136 ? 4.263 13.472 -8.857 1.00 80.50 136 ARG A N 1
ATOM 1079 C CA . ARG A 1 136 ? 3.919 14.861 -9.182 1.00 80.50 136 ARG A CA 1
ATOM 1080 C C . ARG A 1 136 ? 3.398 15.020 -10.612 1.00 80.50 136 ARG A C 1
ATOM 1082 O O . ARG A 1 136 ? 2.382 15.677 -10.800 1.00 80.50 136 ARG A O 1
ATOM 1089 N N . ALA A 1 137 ? 4.072 14.437 -11.599 1.00 82.88 137 ALA A N 1
ATOM 1090 C CA . ALA A 1 137 ? 3.637 14.513 -12.994 1.00 82.88 137 ALA A CA 1
ATOM 1091 C C . ALA A 1 137 ? 2.301 13.780 -13.202 1.00 82.88 137 ALA A C 1
ATOM 1093 O O . ALA A 1 137 ? 1.434 14.243 -13.943 1.00 82.88 137 ALA A O 1
ATOM 1094 N N . LEU A 1 138 ? 2.101 12.664 -12.491 1.00 79.81 138 LEU A N 1
ATOM 1095 C CA . LEU A 1 138 ? 0.845 11.918 -12.505 1.00 79.81 138 LEU A CA 1
ATOM 1096 C C . LEU A 1 138 ? -0.314 12.740 -11.922 1.00 79.81 138 LEU A C 1
ATOM 1098 O O . LEU A 1 138 ? -1.376 12.820 -12.534 1.00 79.81 138 LEU A O 1
ATOM 1102 N N . THR A 1 139 ? -0.115 13.386 -10.768 1.00 75.94 139 THR A N 1
ATOM 1103 C CA . THR A 1 139 ? -1.157 14.205 -10.127 1.00 75.94 139 THR A CA 1
ATOM 1104 C C . THR A 1 139 ? -1.427 15.518 -10.849 1.00 75.94 139 THR A C 1
ATOM 1106 O O . THR A 1 139 ? -2.561 15.989 -10.831 1.00 75.94 139 THR A O 1
ATOM 1109 N N . ALA A 1 140 ? -0.422 16.096 -11.508 1.00 80.94 140 ALA A N 1
ATOM 1110 C CA . ALA A 1 140 ? -0.566 17.308 -12.311 1.00 80.94 140 ALA A CA 1
ATOM 1111 C C . ALA A 1 140 ? -1.228 17.062 -13.682 1.00 80.94 140 ALA A C 1
ATOM 1113 O O . ALA A 1 140 ? -1.497 18.020 -14.403 1.00 80.94 140 ALA A O 1
ATOM 1114 N N . GLY A 1 141 ? -1.504 15.802 -14.046 1.00 73.50 141 GLY A N 1
ATOM 1115 C CA . GLY A 1 141 ? -2.090 15.456 -15.343 1.00 73.50 141 GLY A CA 1
ATOM 1116 C C . GLY A 1 141 ? -1.121 15.637 -16.515 1.00 73.50 141 GLY A C 1
ATOM 1117 O O . GLY A 1 141 ? -1.554 15.799 -17.650 1.00 73.50 141 GLY A O 1
ATOM 1118 N N . GLU A 1 142 ? 0.187 15.609 -16.256 1.00 79.75 142 GLU A N 1
ATOM 1119 C CA . GLU A 1 142 ? 1.235 15.787 -17.273 1.00 79.75 142 GLU A CA 1
ATOM 1120 C C . GLU A 1 142 ? 1.490 14.500 -18.084 1.00 79.75 142 GLU A C 1
ATOM 1122 O O . GLU A 1 142 ? 2.245 14.495 -19.057 1.00 79.75 142 GLU A O 1
ATOM 1127 N N . VAL A 1 143 ? 0.851 13.388 -17.703 1.00 74.31 143 VAL A N 1
ATOM 1128 C CA . VAL A 1 143 ? 0.946 12.102 -18.402 1.00 74.31 143 VAL A CA 1
ATOM 1129 C C . VAL A 1 143 ? -0.094 12.041 -19.522 1.00 74.31 143 VAL A C 1
ATOM 1131 O O . VAL A 1 143 ? -1.272 11.794 -19.287 1.00 74.31 143 VAL A O 1
ATOM 1134 N N . ASN A 1 144 ? 0.362 12.207 -20.765 1.00 65.56 144 ASN A N 1
ATOM 1135 C CA . ASN A 1 144 ? -0.478 12.230 -21.974 1.00 65.56 144 ASN A CA 1
ATOM 1136 C C . ASN A 1 144 ? -0.941 10.841 -22.472 1.00 65.56 144 ASN A C 1
ATOM 1138 O O . ASN A 1 144 ? -1.286 10.691 -23.643 1.00 65.56 144 ASN A O 1
ATOM 1142 N N . VAL A 1 145 ? -0.917 9.810 -21.625 1.00 66.62 145 VAL A N 1
ATOM 1143 C CA . VAL A 1 145 ? -1.230 8.424 -22.010 1.00 66.62 145 VAL A CA 1
ATOM 1144 C C . VAL A 1 145 ? -2.380 7.903 -21.159 1.00 66.62 145 VAL A C 1
ATOM 1146 O O . VAL A 1 145 ? -2.424 8.151 -19.957 1.00 66.62 145 VAL A O 1
ATOM 1149 N N . THR A 1 146 ? -3.321 7.182 -21.769 1.00 69.88 146 THR A N 1
ATOM 1150 C CA . THR A 1 146 ? -4.461 6.595 -21.058 1.00 69.88 146 THR A CA 1
ATOM 1151 C C . THR A 1 146 ? -3.990 5.527 -20.076 1.00 69.88 146 THR A C 1
ATOM 1153 O O . THR A 1 146 ? -3.464 4.491 -20.469 1.00 69.88 146 THR A O 1
ATOM 1156 N N . LEU A 1 147 ? -4.220 5.765 -18.787 1.00 74.69 147 LEU A N 1
ATOM 1157 C CA . LEU A 1 147 ? -3.758 4.884 -17.712 1.00 74.69 147 LEU A CA 1
ATOM 1158 C C . LEU A 1 147 ? -4.722 3.725 -17.400 1.00 74.69 147 LEU A C 1
ATOM 1160 O O . LEU A 1 147 ? -4.379 2.837 -16.630 1.00 74.69 147 LEU A O 1
ATOM 1164 N N . GLY A 1 148 ? -5.907 3.694 -18.020 1.00 73.69 148 GLY A N 1
ATOM 1165 C CA . GLY A 1 148 ? -6.922 2.654 -17.793 1.00 73.69 148 GLY A CA 1
ATOM 1166 C C . GLY A 1 148 ? -6.521 1.240 -18.238 1.00 73.69 148 GLY A C 1
ATOM 1167 O O . GLY A 1 148 ? -7.204 0.283 -17.894 1.00 73.69 148 GLY A O 1
ATOM 1168 N N . ASN A 1 149 ? -5.416 1.095 -18.977 1.00 78.50 149 ASN A N 1
ATOM 1169 C CA . ASN A 1 149 ? -4.897 -0.202 -19.430 1.00 78.50 149 ASN A CA 1
ATOM 1170 C C . ASN A 1 149 ? -3.759 -0.738 -18.556 1.00 78.50 149 ASN A C 1
ATOM 1172 O O . ASN A 1 149 ? -3.221 -1.809 -18.842 1.00 78.50 149 ASN A O 1
ATOM 1176 N N . VAL A 1 150 ? -3.373 -0.007 -17.507 1.00 85.50 150 VAL A N 1
ATOM 1177 C CA . VAL A 1 150 ? -2.305 -0.422 -16.598 1.00 85.50 150 VAL A CA 1
ATOM 1178 C C . VAL A 1 150 ? -2.782 -1.617 -15.769 1.00 85.50 150 VAL A C 1
ATOM 1180 O O . VAL A 1 150 ? -3.776 -1.542 -15.055 1.00 85.50 150 VAL A O 1
ATOM 1183 N N . LYS A 1 151 ? -2.054 -2.733 -15.858 1.00 84.81 151 LYS A N 1
ATOM 1184 C CA . LYS A 1 151 ? -2.347 -4.003 -15.166 1.00 84.81 151 LYS A CA 1
ATOM 1185 C C . LYS A 1 151 ? -1.334 -4.337 -14.077 1.00 84.81 151 LYS A C 1
ATOM 1187 O O . LYS A 1 151 ? -1.565 -5.252 -13.289 1.00 84.81 151 LYS A O 1
ATOM 1192 N N . THR A 1 152 ? -0.190 -3.660 -14.075 1.00 87.81 152 THR A N 1
ATOM 1193 C CA . THR A 1 152 ? 0.902 -3.870 -13.123 1.00 87.81 152 THR A CA 1
ATOM 1194 C C . THR A 1 152 ? 1.630 -2.556 -12.880 1.00 87.81 152 THR A C 1
ATOM 1196 O O . THR A 1 152 ? 1.794 -1.754 -13.804 1.00 87.81 152 THR A O 1
ATOM 1199 N N . ALA A 1 153 ? 2.083 -2.325 -11.651 1.00 87.81 153 ALA A N 1
ATOM 1200 C CA . ALA A 1 153 ? 2.748 -1.077 -11.296 1.00 87.81 153 ALA A CA 1
ATOM 1201 C C . ALA A 1 153 ? 3.936 -1.300 -10.359 1.00 87.81 153 ALA A C 1
ATOM 1203 O O . ALA A 1 153 ? 3.897 -2.192 -9.520 1.00 87.81 153 ALA A O 1
ATOM 1204 N N . LEU A 1 154 ? 4.972 -0.476 -10.489 1.00 88.88 154 LEU A N 1
ATOM 1205 C CA . LEU A 1 154 ? 6.119 -0.395 -9.589 1.00 88.88 154 LEU A CA 1
ATOM 1206 C C . LEU A 1 154 ? 6.175 1.007 -8.985 1.00 88.88 154 LEU A C 1
ATOM 1208 O O . LEU A 1 154 ? 6.199 1.996 -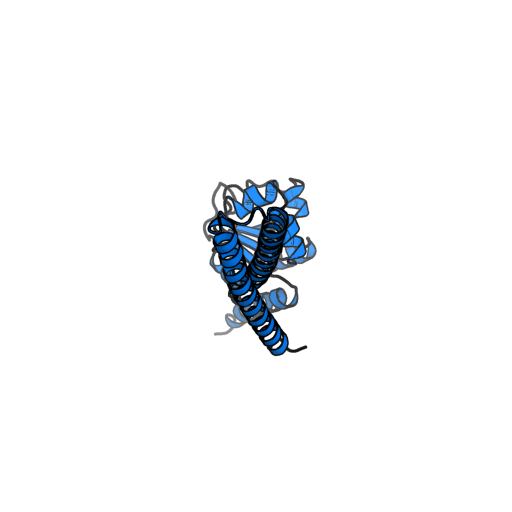9.714 1.00 88.88 154 LEU A O 1
ATOM 1212 N N . LEU A 1 155 ? 6.223 1.090 -7.662 1.00 85.81 155 LEU A N 1
ATOM 1213 C CA . LEU A 1 155 ? 6.410 2.334 -6.925 1.00 85.81 155 LEU A CA 1
ATOM 1214 C C . LEU A 1 155 ? 7.831 2.370 -6.368 1.00 85.81 155 LEU A C 1
ATOM 1216 O O . LEU A 1 155 ? 8.167 1.596 -5.476 1.00 85.81 155 LEU A O 1
ATOM 1220 N N . ASP A 1 156 ? 8.662 3.258 -6.898 1.00 86.44 156 ASP A N 1
ATOM 1221 C CA . ASP A 1 156 ? 10.000 3.539 -6.388 1.00 86.44 156 ASP A CA 1
ATOM 1222 C C . ASP A 1 156 ? 9.955 4.832 -5.584 1.00 86.44 156 ASP A C 1
ATOM 1224 O O . ASP A 1 156 ? 9.840 5.920 -6.157 1.00 86.44 156 ASP A O 1
ATOM 1228 N N . GLY A 1 157 ? 9.998 4.695 -4.262 1.00 77.00 157 GLY A N 1
ATOM 1229 C CA . GLY A 1 157 ? 9.982 5.822 -3.346 1.00 77.00 157 GLY A CA 1
ATOM 1230 C C . GLY A 1 157 ? 9.833 5.459 -1.886 1.00 77.00 157 GLY A C 1
ATOM 1231 O O . GLY A 1 157 ? 9.618 4.301 -1.527 1.00 77.00 157 GLY A O 1
ATOM 1232 N N . SER A 1 158 ? 10.008 6.465 -1.032 1.00 68.75 158 SER A N 1
ATOM 1233 C CA . SER A 1 158 ? 9.917 6.273 0.412 1.00 68.75 158 SER A CA 1
ATOM 1234 C C . SER A 1 158 ? 8.481 5.961 0.838 1.00 68.75 158 SER A C 1
ATOM 1236 O O . SER A 1 158 ? 7.517 6.240 0.119 1.00 68.75 158 SER A O 1
ATOM 1238 N N . GLU A 1 159 ? 8.315 5.404 2.038 1.00 66.44 159 GLU A N 1
ATOM 1239 C CA . GLU A 1 159 ? 6.980 5.156 2.591 1.00 66.44 159 GLU A CA 1
ATOM 1240 C C . GLU A 1 159 ? 6.179 6.467 2.702 1.00 66.44 159 GLU A C 1
ATOM 1242 O O . GLU A 1 159 ? 4.988 6.501 2.417 1.00 66.44 159 GLU A O 1
ATOM 1247 N N . GLU A 1 160 ? 6.830 7.594 2.998 1.00 68.75 160 GLU A N 1
ATOM 1248 C CA . GLU A 1 160 ? 6.177 8.907 3.030 1.00 68.75 160 GLU A CA 1
ATOM 1249 C C . GLU A 1 160 ? 5.674 9.358 1.650 1.00 68.75 160 GLU A C 1
ATOM 1251 O O . GLU A 1 160 ? 4.648 10.033 1.548 1.00 68.75 160 GLU A O 1
ATOM 1256 N N . GLU A 1 161 ? 6.375 9.008 0.571 1.00 68.12 161 GLU A N 1
ATOM 1257 C CA . GLU A 1 161 ? 5.909 9.258 -0.797 1.00 68.12 161 GLU A CA 1
ATOM 1258 C C . GLU A 1 161 ? 4.744 8.338 -1.166 1.00 68.12 161 GLU A C 1
ATOM 1260 O O . GLU A 1 161 ? 3.796 8.785 -1.816 1.00 68.12 161 GLU A O 1
ATOM 1265 N N . TYR A 1 162 ? 4.750 7.100 -0.671 1.00 67.44 162 TYR A N 1
ATOM 1266 C CA . TYR A 1 162 ? 3.617 6.183 -0.787 1.00 67.44 162 TYR A CA 1
ATOM 1267 C C . TYR A 1 162 ? 2.365 6.700 -0.054 1.00 67.44 162 TYR A C 1
ATOM 1269 O O . TYR A 1 162 ? 1.253 6.637 -0.579 1.00 67.44 162 TYR A O 1
ATOM 1277 N N . GLN A 1 163 ? 2.518 7.311 1.119 1.00 68.31 163 GLN A N 1
ATOM 1278 C CA . GLN A 1 163 ? 1.380 7.910 1.826 1.00 68.31 163 GLN A CA 1
ATOM 1279 C C . GLN A 1 163 ? 0.768 9.093 1.052 1.00 68.31 163 GLN A C 1
ATOM 1281 O O . GLN A 1 163 ? -0.452 9.268 1.035 1.00 68.31 163 GLN A O 1
ATOM 1286 N N . LYS A 1 164 ? 1.580 9.866 0.314 1.00 66.12 164 LYS A N 1
ATOM 1287 C CA . LYS A 1 164 ? 1.070 10.899 -0.616 1.00 66.12 164 LYS A CA 1
ATOM 1288 C C . LYS A 1 164 ? 0.302 10.291 -1.793 1.00 66.12 164 LYS A C 1
ATOM 1290 O O . LYS A 1 164 ? -0.621 10.918 -2.307 1.00 66.12 164 LYS A O 1
ATOM 1295 N N . PHE A 1 165 ? 0.685 9.087 -2.210 1.00 64.12 165 PHE A N 1
ATOM 1296 C CA . PHE A 1 165 ? 0.031 8.318 -3.263 1.00 64.12 165 PHE A CA 1
ATOM 1297 C C . PHE A 1 165 ? -1.379 7.864 -2.835 1.00 64.12 165 PHE A C 1
ATOM 1299 O O . PHE A 1 165 ? -2.330 8.098 -3.579 1.00 64.12 165 PHE A O 1
ATOM 1306 N N . VAL A 1 166 ? -1.548 7.319 -1.621 1.00 60.44 166 VAL A N 1
ATOM 1307 C CA . VAL A 1 166 ? -2.866 6.868 -1.116 1.00 60.44 166 VAL A CA 1
ATOM 1308 C C . VAL A 1 166 ? -3.826 8.049 -0.940 1.00 60.44 166 VAL A C 1
ATOM 1310 O O . VAL A 1 166 ? -5.027 7.920 -1.175 1.00 60.44 166 VAL A O 1
ATOM 1313 N N . GLY A 1 167 ? -3.296 9.219 -0.574 1.00 59.44 167 GLY A N 1
ATOM 1314 C CA . GLY A 1 167 ? -4.076 10.448 -0.423 1.00 59.44 167 GLY A CA 1
ATOM 1315 C C . GLY A 1 167 ? -4.467 11.146 -1.731 1.00 59.44 167 GLY A C 1
ATOM 1316 O O . GLY A 1 167 ? -5.270 12.077 -1.690 1.00 59.44 167 GLY A O 1
ATOM 1317 N N . SER A 1 168 ? -3.923 10.748 -2.887 1.00 64.88 168 SER A N 1
ATOM 1318 C CA . SER A 1 168 ? -4.225 11.387 -4.172 1.00 64.88 168 SER A CA 1
ATOM 1319 C C . SER A 1 168 ? -5.290 10.615 -4.949 1.00 64.88 168 SER A C 1
ATOM 1321 O O . SER A 1 168 ? -5.100 9.459 -5.312 1.00 64.88 168 SER A O 1
ATOM 1323 N N . GLU A 1 169 ? -6.398 11.282 -5.275 1.00 66.50 169 GLU A N 1
ATOM 1324 C CA . GLU A 1 169 ? -7.518 10.674 -5.999 1.00 66.50 169 GLU A CA 1
ATOM 1325 C C . GLU A 1 169 ? -7.120 10.155 -7.389 1.00 66.50 169 GLU A C 1
ATOM 1327 O O . GLU A 1 169 ? -7.403 9.004 -7.708 1.00 66.50 169 GLU A O 1
ATOM 1332 N N . THR A 1 170 ? -6.391 10.947 -8.184 1.00 64.25 170 THR A N 1
ATOM 1333 C CA . THR A 1 170 ? -5.887 10.548 -9.513 1.00 64.25 170 THR A CA 1
ATOM 1334 C C . THR A 1 170 ? -5.018 9.295 -9.443 1.00 64.25 170 THR A C 1
ATOM 1336 O O . THR A 1 170 ? -5.097 8.410 -10.289 1.00 64.25 170 THR A O 1
ATOM 1339 N N . VAL A 1 171 ? -4.188 9.210 -8.409 1.00 65.19 171 VAL A N 1
ATOM 1340 C CA . VAL A 1 171 ? -3.252 8.109 -8.199 1.00 65.19 171 VAL A CA 1
ATOM 1341 C C . VAL A 1 171 ? -3.984 6.854 -7.713 1.00 65.19 171 VAL A C 1
ATOM 1343 O O . VAL A 1 171 ? -3.740 5.761 -8.226 1.00 65.19 171 VAL A O 1
ATOM 1346 N N . ARG A 1 172 ? -4.932 7.015 -6.782 1.00 65.56 172 ARG A N 1
ATOM 1347 C CA . ARG A 1 172 ? -5.806 5.945 -6.287 1.00 65.56 172 ARG A CA 1
ATOM 1348 C C . ARG A 1 172 ? -6.640 5.343 -7.417 1.00 65.56 172 ARG A C 1
ATOM 1350 O O . ARG A 1 172 ? -6.642 4.126 -7.574 1.00 65.56 172 ARG A O 1
ATOM 1357 N N . LEU A 1 173 ? -7.248 6.193 -8.245 1.00 65.25 173 LEU A N 1
ATOM 1358 C CA . LEU A 1 173 ? -8.031 5.768 -9.403 1.00 65.25 173 LEU A CA 1
ATOM 1359 C C . LEU A 1 173 ? -7.193 4.955 -10.386 1.00 65.25 173 LEU A C 1
ATOM 1361 O O . LEU A 1 173 ? -7.704 4.005 -10.954 1.00 65.25 173 LEU A O 1
ATOM 1365 N N . VAL A 1 174 ? -5.918 5.282 -10.590 1.00 63.84 174 VAL A N 1
ATOM 1366 C CA . VAL A 1 174 ? -5.082 4.575 -11.573 1.00 63.84 174 VAL A CA 1
ATOM 1367 C C . VAL A 1 174 ? -4.471 3.297 -11.012 1.00 63.84 174 VAL A C 1
ATOM 1369 O O . VAL A 1 174 ? -4.394 2.296 -11.716 1.00 63.84 174 VAL A O 1
ATOM 1372 N N . ILE A 1 175 ? -3.995 3.319 -9.769 1.00 70.38 175 ILE A N 1
ATOM 1373 C CA . ILE A 1 175 ? -3.160 2.235 -9.245 1.00 70.38 175 ILE A CA 1
ATOM 1374 C C . ILE A 1 175 ? -3.916 1.395 -8.213 1.00 70.38 175 ILE A C 1
ATOM 1376 O O . ILE A 1 175 ? -3.862 0.177 -8.302 1.00 70.38 175 ILE A O 1
ATOM 1380 N N . ALA A 1 176 ? -4.657 1.989 -7.276 1.00 65.25 176 ALA A N 1
ATOM 1381 C CA . ALA A 1 176 ? -5.370 1.209 -6.258 1.00 65.25 176 ALA A CA 1
ATOM 1382 C C . ALA A 1 176 ? -6.643 0.534 -6.803 1.00 65.25 176 ALA A C 1
ATOM 1384 O O . ALA A 1 176 ? -6.949 -0.589 -6.409 1.00 65.25 176 ALA A O 1
ATOM 1385 N N . ASP A 1 177 ? -7.356 1.193 -7.723 1.00 66.06 177 ASP A N 1
ATOM 1386 C CA . ASP A 1 177 ? -8.643 0.695 -8.228 1.00 66.06 177 ASP A CA 1
ATOM 1387 C C . ASP A 1 177 ? -8.508 -0.236 -9.451 1.00 66.06 177 ASP A C 1
ATOM 1389 O O . ASP A 1 177 ? -9.392 -1.058 -9.693 1.00 66.06 177 ASP A O 1
ATOM 1393 N N . HIS A 1 178 ? -7.413 -0.137 -10.221 1.00 70.56 178 HIS A N 1
ATOM 1394 C CA . HIS A 1 178 ? -7.226 -0.906 -11.466 1.00 70.56 178 HIS A CA 1
ATOM 1395 C C . HIS A 1 178 ? -6.111 -1.956 -11.396 1.00 70.56 178 HIS A C 1
ATOM 1397 O O . HIS A 1 178 ? -6.209 -2.985 -12.068 1.00 70.56 178 HIS A O 1
ATOM 1403 N N . VAL A 1 179 ? -5.060 -1.740 -10.594 1.00 76.50 179 VAL A N 1
ATOM 1404 C CA . VAL A 1 179 ? -3.962 -2.706 -10.454 1.00 76.50 179 VAL A CA 1
ATOM 1405 C C . VAL A 1 179 ? -4.238 -3.602 -9.247 1.00 76.50 179 VAL A C 1
ATOM 1407 O O . VAL A 1 179 ? -4.291 -3.110 -8.120 1.00 76.50 179 VAL A O 1
ATOM 1410 N N . PRO A 1 180 ? -4.389 -4.926 -9.434 1.00 74.31 180 PRO A N 1
ATOM 1411 C CA . PRO A 1 180 ? -4.564 -5.833 -8.309 1.00 74.31 180 PRO A CA 1
ATOM 1412 C C . PRO A 1 180 ? -3.379 -5.754 -7.342 1.00 74.31 180 PRO A C 1
ATOM 1414 O O . PRO A 1 180 ? -2.233 -5.682 -7.784 1.00 74.31 180 PRO A O 1
ATOM 1417 N N . ALA A 1 181 ? -3.639 -5.859 -6.035 1.00 73.81 181 ALA A N 1
ATOM 1418 C CA . ALA A 1 181 ? -2.610 -5.723 -4.999 1.00 73.81 181 ALA A CA 1
ATOM 1419 C C . ALA A 1 181 ? -1.385 -6.631 -5.229 1.00 73.81 181 ALA A C 1
ATOM 1421 O O . ALA A 1 181 ? -0.260 -6.189 -5.050 1.00 73.81 181 ALA A O 1
ATOM 1422 N N . TYR A 1 182 ? -1.583 -7.859 -5.723 1.00 76.69 182 TYR A N 1
ATOM 1423 C CA . TYR A 1 182 ? -0.500 -8.808 -6.014 1.00 76.69 182 TYR A CA 1
ATOM 1424 C C . TYR A 1 182 ? 0.376 -8.439 -7.233 1.00 76.69 182 TYR A C 1
ATOM 1426 O O . TYR A 1 182 ? 1.370 -9.114 -7.493 1.00 76.69 182 TYR A O 1
ATOM 1434 N N . ARG A 1 183 ? 0.012 -7.401 -8.002 1.00 80.88 183 ARG A N 1
ATOM 1435 C CA . ARG A 1 183 ? 0.782 -6.844 -9.137 1.00 80.88 183 ARG A CA 1
ATOM 1436 C C . ARG A 1 183 ? 1.270 -5.418 -8.870 1.00 80.88 183 ARG A C 1
ATOM 1438 O O . ARG A 1 183 ? 1.653 -4.706 -9.803 1.00 80.88 183 ARG A O 1
ATOM 1445 N N . LEU A 1 184 ? 1.222 -4.988 -7.609 1.00 82.50 184 LEU A N 1
ATOM 1446 C CA . LEU A 1 184 ? 1.741 -3.706 -7.160 1.00 82.50 184 LEU A CA 1
ATOM 1447 C C . LEU A 1 184 ? 3.084 -3.912 -6.457 1.00 82.50 184 LEU A C 1
ATOM 1449 O O . LEU A 1 184 ? 3.158 -4.346 -5.319 1.00 82.50 184 LEU A O 1
ATOM 1453 N N . TYR A 1 185 ? 4.164 -3.559 -7.128 1.00 84.75 185 TYR A N 1
ATOM 1454 C CA . TYR A 1 185 ? 5.526 -3.736 -6.645 1.00 84.75 185 TYR A CA 1
ATOM 1455 C C . TYR A 1 185 ? 6.033 -2.449 -5.987 1.00 84.75 185 TYR A C 1
ATOM 1457 O O . TYR A 1 185 ? 5.639 -1.348 -6.378 1.00 84.75 185 TYR A O 1
ATOM 1465 N N . ARG A 1 186 ? 6.916 -2.564 -4.988 1.00 81.81 186 ARG A N 1
ATOM 1466 C CA . ARG A 1 186 ? 7.440 -1.418 -4.224 1.00 81.81 186 ARG A CA 1
ATOM 1467 C C . ARG A 1 186 ? 8.950 -1.510 -4.005 1.00 81.81 186 ARG A C 1
ATOM 1469 O O . ARG A 1 186 ? 9.470 -2.566 -3.658 1.00 81.81 186 ARG A O 1
ATOM 1476 N N . VAL A 1 187 ? 9.642 -0.390 -4.174 1.00 82.19 187 VAL A N 1
ATOM 1477 C CA . VAL A 1 187 ? 11.072 -0.220 -3.892 1.00 82.19 187 VAL A CA 1
ATOM 1478 C C . VAL A 1 187 ? 11.208 0.939 -2.917 1.00 82.19 187 VAL A C 1
ATOM 1480 O O . VAL A 1 187 ? 11.019 2.095 -3.288 1.00 82.19 187 VAL A O 1
ATOM 1483 N N . ARG A 1 188 ? 11.521 0.620 -1.658 1.00 73.06 188 ARG A N 1
ATOM 1484 C CA . ARG A 1 188 ? 11.485 1.576 -0.537 1.00 73.06 188 ARG A CA 1
ATOM 1485 C C . ARG A 1 188 ? 12.794 2.328 -0.286 1.00 73.06 188 ARG A C 1
ATOM 1487 O O . ARG A 1 188 ? 12.906 3.070 0.687 1.00 73.06 188 ARG A O 1
ATOM 1494 N N . GLY A 1 189 ? 13.804 2.156 -1.140 1.00 73.25 189 GLY A N 1
ATOM 1495 C CA . GLY A 1 189 ? 15.046 2.909 -0.999 1.00 73.25 189 GLY A CA 1
ATOM 1496 C C . GLY A 1 189 ? 16.149 2.568 -1.993 1.00 73.25 189 GLY A C 1
ATOM 1497 O O . GLY A 1 189 ? 16.151 1.535 -2.662 1.00 73.25 189 GLY A O 1
ATOM 1498 N N . ASP A 1 190 ? 17.141 3.455 -2.029 1.00 72.94 190 ASP A N 1
ATOM 1499 C CA . ASP A 1 190 ? 18.255 3.427 -2.976 1.00 72.94 190 ASP A CA 1
ATOM 1500 C C . ASP A 1 190 ? 19.077 2.134 -2.919 1.00 72.94 190 ASP A C 1
ATOM 1502 O O . ASP A 1 190 ? 19.440 1.591 -3.957 1.00 72.94 190 ASP A O 1
ATOM 1506 N N . VAL A 1 191 ? 19.360 1.618 -1.718 1.00 72.19 191 VAL A N 1
ATOM 1507 C CA . VAL A 1 191 ? 20.175 0.402 -1.539 1.00 72.19 191 VAL A CA 1
ATOM 1508 C C . VAL A 1 191 ? 19.522 -0.803 -2.219 1.00 72.19 191 VAL A C 1
ATOM 1510 O O . VAL A 1 191 ? 20.197 -1.544 -2.932 1.00 72.19 191 VAL A O 1
ATOM 1513 N N . HIS A 1 192 ? 18.209 -0.965 -2.045 1.00 73.62 192 HIS A N 1
ATOM 1514 C CA . HIS A 1 192 ? 17.438 -2.045 -2.661 1.00 73.62 192 HIS A CA 1
ATOM 1515 C C . HIS A 1 192 ? 17.376 -1.893 -4.184 1.00 73.62 192 HIS A C 1
ATOM 1517 O O . HIS A 1 192 ? 17.622 -2.860 -4.907 1.00 73.62 192 HIS A O 1
ATOM 1523 N N . ARG A 1 193 ? 17.168 -0.663 -4.679 1.00 81.94 193 ARG A N 1
ATOM 1524 C CA . ARG A 1 193 ? 17.209 -0.357 -6.118 1.00 81.94 193 ARG A CA 1
ATOM 1525 C C . ARG A 1 193 ? 18.552 -0.732 -6.739 1.00 81.94 193 ARG A C 1
ATOM 1527 O O . ARG A 1 193 ? 18.584 -1.428 -7.751 1.00 81.94 193 ARG A O 1
ATOM 1534 N N . TYR A 1 194 ? 19.661 -0.307 -6.132 1.00 79.00 194 TYR A N 1
ATOM 1535 C CA . TYR A 1 194 ? 20.998 -0.604 -6.649 1.00 79.00 194 TYR A CA 1
ATOM 1536 C C . TYR A 1 194 ? 21.288 -2.105 -6.673 1.00 79.00 194 TYR A C 1
ATOM 1538 O O . TYR A 1 194 ? 21.853 -2.588 -7.650 1.00 79.00 194 TYR A O 1
ATOM 1546 N N . GLN A 1 195 ? 20.870 -2.850 -5.646 1.00 76.31 195 GLN A N 1
ATOM 1547 C CA . GLN A 1 195 ? 21.007 -4.310 -5.619 1.00 76.31 195 GLN A CA 1
ATOM 1548 C C . GLN A 1 195 ? 20.211 -4.980 -6.744 1.00 76.31 195 GLN A C 1
ATOM 1550 O O . GLN A 1 195 ? 20.756 -5.822 -7.457 1.00 76.31 195 GLN A O 1
ATOM 1555 N N . CYS A 1 196 ? 18.962 -4.560 -6.961 1.00 76.94 196 CYS A N 1
ATOM 1556 C CA . CYS A 1 196 ? 18.140 -5.060 -8.062 1.00 76.94 196 CYS A CA 1
ATOM 1557 C C . CYS A 1 196 ? 18.772 -4.765 -9.430 1.00 76.94 196 CYS A C 1
ATOM 1559 O O . CYS A 1 196 ? 18.833 -5.633 -10.297 1.00 76.94 196 CYS A O 1
ATOM 1561 N N . PHE A 1 197 ? 19.262 -3.540 -9.632 1.00 82.25 197 PHE A N 1
ATOM 1562 C CA . PHE A 1 197 ? 19.846 -3.120 -10.908 1.00 82.25 197 PHE A CA 1
ATOM 1563 C C . PHE A 1 197 ? 21.163 -3.847 -11.185 1.00 82.25 197 PHE A C 1
ATOM 1565 O O . PHE A 1 197 ? 21.419 -4.234 -12.324 1.00 82.25 197 PHE A O 1
ATOM 1572 N N . ALA A 1 198 ? 21.970 -4.081 -10.146 1.00 79.50 198 ALA A N 1
ATOM 1573 C CA . ALA A 1 198 ? 23.196 -4.860 -10.257 1.00 79.50 19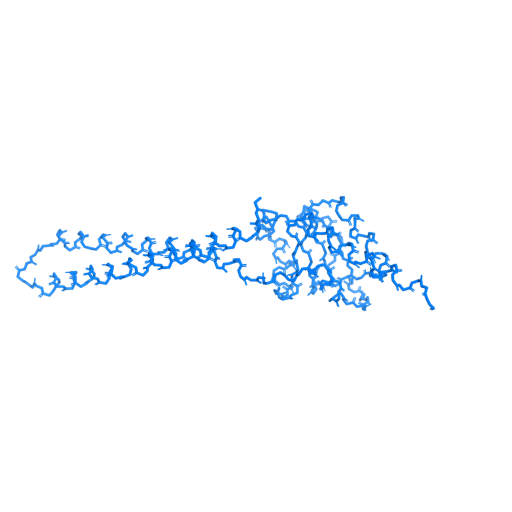8 ALA A CA 1
ATOM 1574 C C . ALA A 1 198 ? 22.914 -6.294 -10.730 1.00 79.50 198 ALA A C 1
ATOM 1576 O O . ALA A 1 198 ? 23.630 -6.775 -11.601 1.00 79.50 198 ALA A O 1
ATOM 1577 N N . MET A 1 199 ? 21.846 -6.944 -10.240 1.00 77.94 199 MET A N 1
ATOM 1578 C CA . MET A 1 199 ? 21.471 -8.292 -10.695 1.00 77.94 199 MET A CA 1
ATOM 1579 C C . MET A 1 199 ? 21.194 -8.356 -12.199 1.00 77.94 199 MET A C 1
ATOM 1581 O O . MET A 1 199 ? 21.645 -9.283 -12.873 1.00 77.94 199 MET A O 1
ATOM 1585 N N . PHE A 1 200 ? 20.487 -7.363 -12.741 1.00 76.94 200 PHE A N 1
ATOM 1586 C CA . PHE A 1 200 ? 20.231 -7.286 -14.179 1.00 76.94 200 PHE A CA 1
ATOM 1587 C C . PHE A 1 200 ? 21.503 -7.094 -14.995 1.00 76.94 200 PHE A C 1
ATOM 1589 O O . PHE A 1 200 ? 21.651 -7.733 -16.033 1.00 76.94 200 PHE A O 1
ATOM 1596 N N . GLN A 1 201 ? 22.435 -6.272 -14.512 1.00 72.31 201 GLN A N 1
ATOM 1597 C CA . GLN A 1 201 ? 23.725 -6.065 -15.172 1.0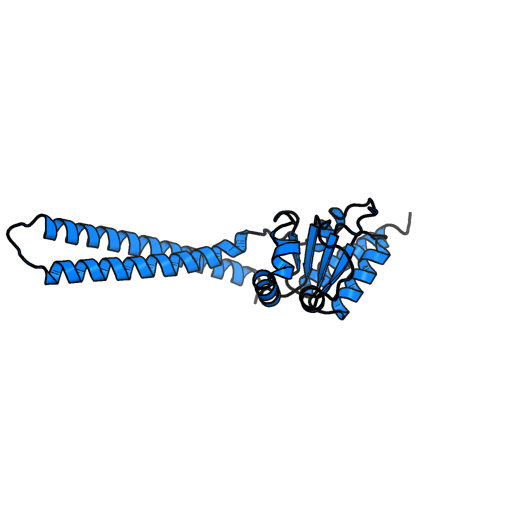0 72.31 201 GLN A CA 1
ATOM 1598 C C . GLN A 1 201 ? 24.552 -7.355 -15.185 1.00 72.31 201 GLN A C 1
ATOM 1600 O O . GLN A 1 201 ? 24.987 -7.782 -16.249 1.00 72.31 201 GLN A O 1
ATOM 1605 N N . THR A 1 202 ? 24.654 -8.062 -14.054 1.00 64.94 202 THR A N 1
ATOM 1606 C CA . THR A 1 202 ? 25.346 -9.363 -14.001 1.00 64.94 202 THR A CA 1
ATOM 1607 C C . THR A 1 202 ? 24.713 -10.433 -14.893 1.00 64.94 202 THR A C 1
ATOM 1609 O O . THR A 1 202 ? 25.432 -11.256 -15.451 1.00 64.94 202 THR A O 1
ATOM 1612 N N . ASN A 1 203 ? 23.387 -10.422 -15.064 1.00 58.16 203 ASN A N 1
ATOM 1613 C CA . ASN A 1 203 ? 22.694 -11.377 -15.935 1.00 58.16 203 ASN A CA 1
ATOM 1614 C C . ASN A 1 203 ? 22.807 -11.028 -17.429 1.00 58.16 203 ASN A C 1
ATOM 1616 O O . ASN A 1 203 ? 22.731 -11.927 -18.263 1.00 58.16 203 ASN A O 1
ATOM 1620 N N . CYS A 1 204 ? 22.996 -9.751 -17.779 1.00 53.50 204 CYS A N 1
ATOM 1621 C CA . CYS A 1 204 ? 23.242 -9.327 -19.161 1.00 53.50 204 CYS A CA 1
ATOM 1622 C C . CYS A 1 204 ? 24.696 -9.585 -19.585 1.00 53.50 204 CYS A C 1
ATOM 1624 O O . CYS A 1 204 ? 24.929 -10.024 -20.708 1.00 53.50 204 CYS A O 1
ATOM 1626 N N . ASP A 1 205 ? 25.656 -9.399 -18.673 1.00 48.66 205 ASP A N 1
ATOM 1627 C CA . ASP A 1 205 ? 27.082 -9.648 -18.932 1.00 48.66 205 ASP A CA 1
ATOM 1628 C C . ASP A 1 205 ? 27.443 -11.150 -18.919 1.00 48.66 205 ASP A C 1
ATOM 1630 O O . ASP A 1 205 ? 28.452 -11.555 -19.488 1.00 48.66 205 ASP A O 1
ATOM 1634 N N . GLY A 1 206 ? 26.606 -12.005 -18.318 1.00 45.12 206 GLY A N 1
ATOM 1635 C CA . GLY A 1 206 ? 26.802 -13.462 -18.267 1.00 45.12 206 GLY A CA 1
ATOM 1636 C C . GLY A 1 206 ? 26.386 -14.243 -19.522 1.00 45.12 206 GLY A C 1
ATOM 1637 O O . GLY A 1 206 ? 26.580 -15.454 -19.558 1.00 45.12 206 GLY A O 1
ATOM 1638 N N . ASN A 1 207 ? 25.820 -13.581 -20.539 1.00 41.50 207 ASN A N 1
ATOM 1639 C CA . ASN A 1 207 ? 25.385 -14.198 -21.805 1.00 41.50 207 ASN A CA 1
ATOM 1640 C C . ASN A 1 207 ? 26.256 -13.806 -23.016 1.00 41.50 207 ASN A C 1
ATOM 1642 O O . ASN A 1 207 ? 25.888 -14.077 -24.158 1.00 41.50 207 ASN A O 1
ATOM 1646 N N . GLY A 1 208 ? 27.409 -13.180 -22.777 1.00 42.62 208 GLY A N 1
ATOM 1647 C CA . GLY A 1 208 ? 28.395 -12.840 -23.800 1.00 42.62 208 GLY A CA 1
ATOM 1648 C C . GLY A 1 208 ? 29.727 -13.529 -23.536 1.00 42.62 208 GLY A C 1
ATOM 1649 O O . GLY A 1 208 ? 30.662 -12.852 -23.143 1.00 42.62 208 GLY A O 1
ATOM 1650 N N . ASP A 1 209 ? 29.763 -14.859 -23.657 1.00 38.66 209 ASP A N 1
ATOM 1651 C CA . ASP A 1 209 ? 30.908 -15.655 -24.139 1.00 38.66 209 ASP A CA 1
ATOM 1652 C C . ASP A 1 209 ? 30.681 -17.148 -23.836 1.00 38.66 209 ASP A C 1
ATOM 1654 O O . ASP A 1 209 ? 31.145 -17.687 -22.827 1.00 38.66 209 ASP A O 1
ATOM 1658 N N . GLN A 1 210 ? 29.960 -17.815 -24.745 1.00 35.06 210 GLN A N 1
ATOM 1659 C CA . GLN A 1 210 ? 30.239 -19.180 -25.213 1.00 35.06 210 GLN A CA 1
ATOM 1660 C C . GLN A 1 210 ? 29.601 -19.411 -26.583 1.00 35.06 210 GLN A C 1
ATOM 1662 O O . GLN A 1 210 ? 28.396 -19.115 -26.734 1.00 35.06 210 GLN A O 1
#

Foldseek 3Di:
DDPVVVVVVLVVLLVVLVVVLVVLVVVLVVLVVVLVVQVPPPPDPPVVVNVVSVVVNVVSVVSNVVSVVVSVVSVVVPLDPADLQLVVVLVVPFDPDADPLAAQEEEEEQDVVVLVVVVVLCVLVVHDRYDYYYPVCQLVVVDPHDLLNHAAYEYEEAVVSVVVLVVGPSSCVRDVVRYPSVRYTYHHDDVSVVVNSVVSVVVSVVPPDD

Radius of gyration: 25.94 Å; chains: 1; bounding box: 63×36×77 Å

Secondary structure (DSSP, 8-state):
--HHHHHHHHHHHHHHHHHHHHHHHHHHHHHHHHHHHHHH-TT---HHHHHHHHHHHHHHHHHHHHHHHHHHHHHGGGS----TTHHHHHHHTS-SSPBTTB-SEEEEESSHHHHHHHHHHHHHTT--SEEEEEHHHHHTT---S-GGG--EEEEES-HHHHHHHHT-HHHIIIIITTS-GGGEEEE-SHHHHHHHHHHHHHHHHTTS--

pLDDT: mean 76.14, std 14.45, range [35.06, 95.19]

Sequence (210 aa):
MSNKNFYELSTLNKNKLTCMIEALKIELLENMKKCEDILKDTSRNDNFLLEKQINTCFELQCKIDDYSDKLKDLESTDDYTESPNTVVDFISNIPNVVSDLGPESLVVVTSEKVGMQYVKLLHDLVVKNVIITTIRALTAGEVNVTLGNVKTALLDGSEEEYQKFVGSETVRLVIADHVPAYRLYRVRGDVHRYQCFAMFQTNCDGNGDQ